Protein AF-U1N5B7-F1 (afdb_monomer_lite)

Organism: NCBI:txid1238424

Sequence (201 aa):
MEKQTYLITNHHAVADKEGNPICDSFRIITRPNSQNLANLQYYDVELKDDSGSSCWLEHPEGLEIDVVAIPLEIDLSDSGTRVISDQLRIPDNIEVTFDQEAAVLCYPIRGEAPYLPIARNAMIASPYGVPFQGLPCPATDADMHSGTSGSPVLTRPSALQQTNEGFQLGGQQRMHFLGIHSATMLSDHEVEEGPLNINVT

Foldseek 3Di:
DDDWDWQKFFQVVQADPVSAGPDQWDKDWFAQDLVDLQRIDIDIAGQADPVRDGQWADDPVDNLPGMIIHTDPDDCPNGSGDGDDPQQADDPFFADAQFFKKWWWWQQDPDDPPRHTDTWIKTQHAGACDADPNRRGTDIDTDDHPGQGSTWMKTFFDQWTQGPVGTDGRDDRHIHTRGGDHDDDDDPPDNPDDDDDDDDD

Radius of gyration: 18.77 Å; chains: 1; bounding box: 58×41×46 Å

InterPro domains:
  IPR009003 Peptidase S1, PA clan [SSF50494] (5-154)

Structure (mmCIF, N/CA/C/O backbone):
data_AF-U1N5B7-F1
#
_entry.id   AF-U1N5B7-F1
#
loop_
_atom_site.group_PDB
_atom_site.id
_atom_site.type_symbol
_atom_site.label_atom_id
_atom_site.label_alt_id
_atom_site.label_comp_id
_atom_site.label_asym_id
_atom_site.label_entity_id
_atom_site.label_seq_id
_atom_site.pdbx_PDB_ins_code
_atom_site.Cartn_x
_atom_site.Cartn_y
_atom_site.Cartn_z
_atom_site.occupancy
_atom_site.B_iso_or_equiv
_atom_site.auth_seq_id
_atom_site.auth_comp_id
_atom_site.auth_asym_id
_atom_site.auth_atom_id
_atom_site.pdbx_PDB_model_num
ATOM 1 N N . MET A 1 1 ? 21.529 0.148 12.979 1.00 48.16 1 MET A N 1
ATOM 2 C CA . MET A 1 1 ? 20.954 -0.513 11.793 1.00 48.16 1 MET A CA 1
ATOM 3 C C . MET A 1 1 ? 20.733 0.566 10.761 1.00 48.16 1 MET A C 1
ATOM 5 O O . MET A 1 1 ? 20.218 1.620 11.121 1.00 48.16 1 MET A O 1
ATOM 9 N N . GLU A 1 2 ? 21.205 0.343 9.545 1.00 62.03 2 GLU A N 1
ATOM 10 C CA . GLU A 1 2 ? 20.943 1.230 8.415 1.00 62.03 2 GLU A CA 1
ATOM 11 C C . GLU A 1 2 ? 19.445 1.157 8.076 1.00 62.03 2 GLU A C 1
ATOM 13 O O . GLU A 1 2 ? 18.834 0.093 8.200 1.00 62.03 2 GLU A O 1
ATOM 18 N N . LYS A 1 3 ? 18.814 2.297 7.779 1.00 76.81 3 LYS A N 1
ATOM 19 C CA . LYS A 1 3 ? 17.384 2.328 7.448 1.00 76.81 3 LYS A CA 1
ATOM 20 C C . LYS A 1 3 ? 17.228 1.903 5.992 1.00 76.81 3 LYS A C 1
ATOM 22 O O . LYS A 1 3 ? 17.583 2.668 5.106 1.00 76.81 3 LYS A O 1
ATOM 27 N N . GLN A 1 4 ? 16.688 0.711 5.765 1.00 88.12 4 GLN A N 1
ATOM 28 C CA . GLN A 1 4 ? 16.342 0.240 4.427 1.00 88.12 4 GLN A CA 1
ATOM 29 C C . GLN A 1 4 ? 14.938 0.723 4.046 1.00 88.12 4 GLN A C 1
ATOM 31 O O . GLN A 1 4 ? 13.996 0.569 4.826 1.00 88.12 4 GLN A O 1
ATOM 36 N N . THR A 1 5 ? 14.800 1.278 2.843 1.00 92.00 5 THR A N 1
ATOM 37 C CA . THR A 1 5 ? 13.502 1.650 2.265 1.00 92.00 5 THR A CA 1
ATOM 38 C C . THR A 1 5 ? 13.025 0.537 1.339 1.00 92.00 5 THR A C 1
ATOM 40 O O . THR A 1 5 ? 13.826 -0.049 0.610 1.00 92.00 5 THR A O 1
ATOM 43 N N . TYR A 1 6 ? 11.721 0.264 1.361 1.00 94.50 6 TYR A N 1
ATOM 44 C CA . TYR A 1 6 ? 11.076 -0.702 0.478 1.00 94.50 6 TYR A CA 1
ATOM 45 C C . TYR A 1 6 ? 9.888 -0.057 -0.236 1.00 94.50 6 TYR A C 1
ATOM 47 O O . TYR A 1 6 ? 9.165 0.744 0.363 1.00 94.50 6 TYR A O 1
ATOM 55 N N . LEU A 1 7 ? 9.657 -0.442 -1.489 1.00 95.44 7 LEU A N 1
ATOM 56 C CA . LEU A 1 7 ? 8.349 -0.310 -2.113 1.00 95.44 7 LEU A CA 1
ATOM 57 C C . LEU A 1 7 ? 7.502 -1.511 -1.703 1.00 95.44 7 LEU A C 1
ATOM 59 O O . LEU A 1 7 ? 7.879 -2.651 -1.966 1.00 95.44 7 LEU A O 1
ATOM 63 N N . ILE A 1 8 ? 6.355 -1.240 -1.092 1.00 96.38 8 ILE A N 1
ATOM 64 C CA . ILE A 1 8 ? 5.340 -2.253 -0.816 1.00 96.38 8 ILE A CA 1
ATOM 65 C C . ILE A 1 8 ? 4.290 -2.171 -1.921 1.00 96.38 8 ILE A C 1
ATOM 67 O O . ILE A 1 8 ? 3.731 -1.101 -2.158 1.00 96.38 8 ILE A O 1
ATOM 71 N N . THR A 1 9 ? 4.047 -3.283 -2.609 1.00 96.19 9 THR A N 1
ATOM 72 C CA . THR A 1 9 ? 3.043 -3.389 -3.677 1.00 96.19 9 THR A CA 1
ATOM 73 C C . THR A 1 9 ? 2.483 -4.809 -3.732 1.00 96.19 9 THR A C 1
ATOM 75 O O . THR A 1 9 ? 2.915 -5.678 -2.976 1.00 96.19 9 THR A O 1
ATOM 78 N N . ASN A 1 10 ? 1.508 -5.049 -4.601 1.00 95.31 10 ASN A N 1
ATOM 79 C CA . ASN A 1 10 ? 0.967 -6.382 -4.822 1.00 95.31 10 ASN A CA 1
ATOM 80 C C . ASN A 1 10 ? 1.918 -7.265 -5.632 1.00 95.31 10 ASN A C 1
ATOM 82 O O . ASN A 1 10 ? 2.619 -6.779 -6.521 1.00 95.31 10 ASN A O 1
ATOM 86 N N . HIS A 1 11 ? 1.881 -8.570 -5.375 1.00 94.94 11 HIS A N 1
ATOM 87 C CA . HIS A 1 11 ? 2.638 -9.556 -6.139 1.00 94.94 11 HIS A CA 1
ATOM 88 C C . HIS A 1 11 ? 2.214 -9.538 -7.614 1.00 94.94 11 HIS A C 1
ATOM 90 O O . HIS A 1 11 ? 3.060 -9.450 -8.503 1.00 94.94 11 HIS A O 1
ATOM 96 N N . HIS A 1 12 ? 0.905 -9.479 -7.892 1.00 93.31 12 HIS A N 1
ATOM 97 C CA . HIS A 1 12 ? 0.385 -9.427 -9.268 1.00 93.31 12 HIS A CA 1
ATOM 98 C C . HIS A 1 12 ? 0.815 -8.179 -10.063 1.00 93.31 12 HIS A C 1
ATOM 100 O O . HIS A 1 12 ? 0.622 -8.117 -11.278 1.00 93.31 12 HIS A O 1
ATOM 106 N N . ALA A 1 13 ? 1.345 -7.150 -9.392 1.00 93.69 13 ALA A N 1
ATOM 107 C CA . ALA A 1 13 ? 1.844 -5.945 -10.045 1.00 93.69 13 ALA A CA 1
ATOM 108 C C . ALA A 1 13 ? 3.274 -6.109 -10.584 1.00 93.69 13 ALA A C 1
ATOM 110 O O . ALA A 1 13 ? 3.720 -5.262 -11.356 1.00 93.69 13 ALA A O 1
ATOM 111 N N . VAL A 1 14 ? 3.988 -7.163 -10.176 1.00 95.25 14 VAL A N 1
ATOM 112 C CA . VAL A 1 14 ? 5.384 -7.414 -10.563 1.00 95.25 14 VAL A CA 1
ATOM 113 C C . VAL A 1 14 ? 5.632 -8.817 -11.099 1.00 95.25 14 VAL A C 1
ATOM 115 O O . VAL A 1 14 ? 6.631 -9.014 -11.786 1.00 95.25 14 VAL A O 1
ATOM 118 N N . ALA A 1 15 ? 4.729 -9.763 -10.845 1.00 94.19 15 ALA A N 1
ATOM 119 C CA . ALA A 1 15 ? 4.871 -11.153 -11.244 1.00 94.19 15 ALA A CA 1
ATOM 120 C C . ALA A 1 15 ? 3.617 -11.712 -11.935 1.00 94.19 15 ALA A C 1
ATOM 122 O O . ALA A 1 15 ? 2.491 -11.273 -11.684 1.00 94.19 15 ALA A O 1
ATOM 123 N N . ASP A 1 16 ? 3.833 -12.667 -12.841 1.00 92.81 16 ASP A N 1
ATOM 124 C CA . ASP A 1 16 ? 2.778 -13.446 -13.484 1.00 92.81 16 ASP A CA 1
ATOM 125 C C . ASP A 1 16 ? 2.213 -14.524 -12.537 1.00 92.81 16 ASP A C 1
ATOM 127 O O . ASP A 1 16 ? 2.530 -14.581 -11.346 1.00 92.81 16 ASP A O 1
ATOM 131 N N . LYS A 1 17 ? 1.320 -15.378 -13.052 1.00 88.56 17 LYS A N 1
ATOM 132 C CA . LYS A 1 17 ? 0.670 -16.425 -12.245 1.00 88.56 17 LYS A CA 1
ATOM 133 C C . LYS A 1 17 ? 1.632 -17.539 -11.839 1.00 88.56 17 LYS A C 1
ATOM 135 O O . LYS A 1 17 ? 1.350 -18.272 -10.897 1.00 88.56 17 LYS A O 1
ATOM 140 N N . GLU A 1 18 ? 2.731 -17.676 -12.563 1.00 89.50 18 GLU A N 1
ATOM 141 C CA . GLU A 1 18 ? 3.796 -18.636 -12.330 1.00 89.50 18 GLU A CA 1
ATOM 142 C C . GLU A 1 18 ? 4.883 -18.073 -11.394 1.00 89.50 18 GLU A C 1
ATOM 144 O O . GLU A 1 18 ? 5.810 -18.802 -11.043 1.00 89.50 18 GLU A O 1
ATOM 149 N N . GLY A 1 19 ? 4.758 -16.810 -10.963 1.00 88.88 19 GLY A N 1
ATOM 150 C CA . GLY A 1 19 ? 5.699 -16.133 -10.068 1.00 88.88 19 GLY A CA 1
ATOM 151 C C . GLY A 1 19 ? 6.891 -15.493 -10.782 1.00 88.88 19 GLY A C 1
ATOM 152 O O . GLY A 1 19 ? 7.822 -15.034 -10.124 1.00 88.88 19 GLY A O 1
ATOM 153 N N . ASN A 1 20 ? 6.893 -15.439 -12.117 1.00 91.56 20 ASN A N 1
ATOM 154 C CA . ASN A 1 20 ? 7.991 -14.835 -12.868 1.00 91.56 20 ASN A CA 1
ATOM 155 C C . ASN A 1 20 ? 7.789 -13.321 -13.008 1.00 91.56 20 ASN A C 1
ATOM 157 O O . ASN A 1 20 ? 6.655 -12.883 -13.216 1.00 91.56 20 ASN A O 1
ATOM 161 N N . PRO A 1 21 ? 8.866 -12.512 -12.984 1.00 94.12 21 PRO A N 1
ATOM 162 C CA . PRO A 1 21 ? 8.787 -11.081 -13.258 1.00 94.12 21 PRO A CA 1
ATOM 163 C C . PRO A 1 21 ? 8.055 -10.767 -14.573 1.00 94.12 21 PRO A C 1
ATOM 165 O O . PRO A 1 21 ? 8.410 -11.291 -15.629 1.00 94.12 21 PRO A O 1
ATOM 168 N N . ILE A 1 22 ? 7.067 -9.866 -14.537 1.00 94.00 22 ILE A N 1
ATOM 169 C CA . ILE A 1 22 ? 6.297 -9.468 -15.737 1.00 94.00 22 ILE A CA 1
ATOM 170 C C . ILE A 1 22 ? 7.077 -8.548 -16.683 1.00 94.00 22 ILE A C 1
ATOM 172 O O . ILE A 1 22 ? 6.681 -8.339 -17.831 1.00 94.00 22 ILE A O 1
ATOM 176 N N . CYS A 1 23 ? 8.159 -7.950 -16.189 1.00 92.69 23 CYS A N 1
ATOM 177 C CA . CYS A 1 23 ? 9.065 -7.096 -16.939 1.00 92.69 23 CYS A CA 1
ATOM 178 C C . CYS A 1 23 ? 10.449 -7.081 -16.282 1.00 92.69 23 CYS A C 1
ATOM 180 O O . CYS A 1 23 ? 10.631 -7.581 -15.174 1.00 92.69 23 CYS A O 1
ATOM 182 N N . ASP A 1 24 ? 11.421 -6.493 -16.976 1.00 91.50 24 ASP A N 1
ATOM 183 C CA . ASP A 1 24 ? 12.805 -6.416 -16.500 1.00 91.50 24 ASP A CA 1
ATOM 184 C C . ASP A 1 24 ? 12.936 -5.418 -15.344 1.00 91.50 24 ASP A C 1
ATOM 186 O O . ASP A 1 24 ? 13.502 -5.738 -14.304 1.00 91.50 24 ASP A O 1
ATOM 190 N N . SER A 1 25 ? 12.315 -4.248 -15.495 1.00 94.12 25 SER A N 1
ATOM 191 C CA . SER A 1 25 ? 12.268 -3.194 -14.486 1.00 94.12 25 SER A CA 1
ATOM 192 C C . SER A 1 25 ? 10.965 -2.407 -14.556 1.00 94.12 25 SER A C 1
ATOM 194 O O . SER A 1 25 ? 10.251 -2.426 -15.565 1.00 94.12 25 SER A O 1
ATOM 196 N N . PHE A 1 26 ? 10.647 -1.698 -13.476 1.00 93.56 26 PHE A N 1
ATOM 197 C CA . PHE A 1 26 ? 9.572 -0.710 -13.440 1.00 93.56 26 PHE A CA 1
ATOM 198 C C . PHE A 1 26 ? 10.106 0.647 -12.993 1.00 93.56 26 PHE A C 1
ATOM 200 O O . PHE A 1 26 ? 11.135 0.754 -12.332 1.00 93.56 26 PHE A O 1
ATOM 207 N N . ARG A 1 27 ? 9.368 1.703 -13.333 1.00 94.56 27 ARG A N 1
ATOM 208 C CA . ARG A 1 27 ? 9.721 3.073 -12.970 1.00 94.56 27 ARG A CA 1
ATOM 209 C C . ARG A 1 27 ? 8.877 3.561 -11.806 1.00 94.56 27 ARG A C 1
ATOM 211 O O . ARG A 1 27 ? 7.653 3.609 -11.915 1.00 94.56 27 ARG A O 1
ATOM 218 N N . ILE A 1 28 ? 9.525 4.021 -10.741 1.00 94.00 28 ILE A N 1
ATOM 219 C CA . ILE A 1 28 ? 8.878 4.817 -9.695 1.00 94.00 28 ILE A CA 1
ATOM 220 C C . ILE A 1 28 ? 9.049 6.305 -9.968 1.00 94.00 28 ILE A C 1
ATOM 222 O O . ILE A 1 28 ? 10.054 6.757 -10.521 1.00 94.00 28 ILE A O 1
ATOM 226 N N . ILE A 1 29 ? 8.049 7.072 -9.540 1.00 93.38 29 ILE A N 1
ATOM 227 C CA . ILE A 1 29 ? 8.031 8.527 -9.648 1.00 93.38 29 ILE A CA 1
ATOM 228 C C . ILE A 1 29 ? 7.984 9.106 -8.238 1.00 93.38 29 ILE A C 1
ATOM 230 O O . ILE A 1 29 ? 7.069 8.806 -7.471 1.00 93.38 29 ILE A O 1
ATOM 234 N N . THR A 1 30 ? 8.936 9.970 -7.899 1.00 92.94 30 THR A N 1
ATOM 235 C CA . THR A 1 30 ? 8.969 10.669 -6.608 1.00 92.94 30 THR A CA 1
ATOM 236 C C . THR A 1 30 ? 8.950 12.180 -6.810 1.00 92.94 30 THR A C 1
ATOM 238 O O . THR A 1 30 ? 9.144 12.691 -7.917 1.00 92.94 30 THR A O 1
ATOM 241 N N . ARG A 1 31 ? 8.668 12.915 -5.732 1.00 91.62 31 ARG A N 1
ATOM 242 C CA . ARG A 1 31 ? 8.780 14.374 -5.703 1.00 91.62 31 ARG A CA 1
ATOM 243 C C . ARG A 1 31 ? 9.864 14.756 -4.715 1.00 91.62 31 ARG A C 1
ATOM 245 O O . ARG A 1 31 ? 9.667 14.531 -3.527 1.00 91.62 31 ARG A O 1
ATOM 252 N N . PRO A 1 32 ? 10.961 15.392 -5.145 1.00 90.06 32 PRO A N 1
ATOM 253 C CA . PRO A 1 32 ? 11.961 15.904 -4.213 1.00 90.06 32 PRO A CA 1
ATOM 254 C C . PRO A 1 32 ? 11.438 17.097 -3.404 1.00 90.06 32 PRO A C 1
ATOM 256 O O . PRO A 1 32 ? 11.912 17.338 -2.306 1.00 90.06 32 PRO A O 1
ATOM 259 N N . ASN A 1 33 ? 10.442 17.838 -3.905 1.00 86.50 33 ASN A N 1
ATOM 260 C CA . ASN A 1 33 ? 9.892 19.009 -3.224 1.00 86.50 33 ASN A CA 1
ATOM 261 C C . ASN A 1 33 ? 8.357 19.009 -3.277 1.00 86.50 33 ASN A C 1
ATOM 263 O O . ASN A 1 33 ? 7.770 19.077 -4.355 1.00 86.50 33 ASN A O 1
ATOM 267 N N . SER A 1 34 ? 7.706 18.997 -2.112 1.00 84.25 34 SER A N 1
ATOM 268 C CA . SER A 1 34 ? 6.241 19.006 -1.990 1.00 84.25 34 SER A CA 1
ATOM 269 C C . SER A 1 34 ? 5.583 20.315 -2.450 1.00 84.25 34 SER A C 1
ATOM 271 O O . SER A 1 34 ? 4.393 20.321 -2.751 1.00 84.25 34 SER A O 1
ATOM 273 N N . GLN A 1 35 ? 6.342 21.410 -2.548 1.00 87.75 35 GLN A N 1
ATOM 274 C CA . GLN A 1 35 ? 5.861 22.714 -3.020 1.00 87.75 35 GLN A CA 1
ATOM 275 C C . GLN A 1 35 ? 5.890 22.850 -4.548 1.00 87.75 35 GLN A C 1
ATOM 277 O O . GLN A 1 35 ? 5.240 23.736 -5.096 1.00 87.75 35 GLN A O 1
ATOM 282 N N . ASN A 1 36 ? 6.633 21.989 -5.252 1.00 88.81 36 ASN A N 1
ATOM 283 C CA . ASN A 1 36 ? 6.695 21.992 -6.712 1.00 88.81 36 ASN A CA 1
ATOM 284 C C . ASN A 1 36 ? 6.247 20.637 -7.263 1.00 88.81 36 ASN A C 1
ATOM 286 O O . ASN A 1 36 ? 7.061 19.756 -7.533 1.00 88.81 36 ASN A O 1
ATOM 290 N N . LEU A 1 37 ? 4.936 20.492 -7.455 1.00 87.88 37 LEU A N 1
ATOM 291 C CA . LEU A 1 37 ? 4.314 19.230 -7.861 1.00 87.88 37 LEU A CA 1
ATOM 292 C C . LEU A 1 37 ? 4.732 18.751 -9.258 1.00 87.88 37 LEU A C 1
ATOM 294 O O . LEU A 1 37 ? 4.643 17.554 -9.524 1.00 87.88 37 LEU A O 1
ATOM 298 N N . ALA A 1 38 ? 5.188 19.663 -10.124 1.00 89.25 38 ALA A N 1
ATOM 299 C CA . ALA A 1 38 ? 5.673 19.354 -11.468 1.00 89.25 38 ALA A CA 1
ATOM 300 C C . ALA A 1 38 ? 7.127 18.866 -11.494 1.00 89.25 38 ALA A C 1
ATOM 302 O O . ALA A 1 38 ? 7.566 18.315 -12.502 1.00 89.25 38 ALA A O 1
ATOM 303 N N . ASN A 1 39 ? 7.874 19.050 -10.401 1.00 91.56 39 ASN A N 1
ATOM 304 C CA . ASN A 1 39 ? 9.221 18.516 -10.284 1.00 91.56 39 ASN A CA 1
ATOM 305 C C . ASN A 1 39 ? 9.154 17.027 -9.926 1.00 91.56 39 ASN A C 1
ATOM 307 O O . ASN A 1 39 ? 8.894 16.670 -8.776 1.00 91.56 39 ASN A O 1
ATOM 311 N N . LEU A 1 40 ? 9.371 16.178 -10.927 1.00 92.88 40 LEU A N 1
ATOM 312 C CA . LEU A 1 40 ? 9.336 14.726 -10.801 1.00 92.88 40 LEU A CA 1
ATOM 313 C C . LEU A 1 40 ? 10.747 14.154 -10.926 1.00 92.88 40 LEU A C 1
ATOM 315 O O . LEU A 1 40 ? 11.505 14.540 -11.816 1.00 92.88 40 LEU A O 1
ATOM 319 N N . GLN A 1 41 ? 11.069 13.200 -10.059 1.00 93.44 41 GLN A N 1
ATOM 320 C CA . GLN A 1 41 ? 12.231 12.331 -10.197 1.00 93.44 41 GLN A CA 1
ATOM 321 C C . GLN A 1 41 ? 11.769 10.929 -10.577 1.00 93.44 41 GLN A C 1
ATOM 323 O O . GLN A 1 41 ? 10.714 10.471 -10.137 1.00 93.44 41 GLN A O 1
ATOM 328 N N . TYR A 1 42 ? 12.568 10.268 -11.404 1.00 94.19 42 TYR A N 1
ATOM 329 C CA . TYR A 1 42 ? 12.278 8.952 -11.948 1.00 94.19 42 TYR A CA 1
ATOM 330 C C . TYR A 1 42 ? 13.399 8.006 -11.548 1.00 94.19 42 TYR A C 1
ATOM 332 O O . TYR A 1 42 ? 14.568 8.345 -11.734 1.00 94.19 42 TYR A O 1
ATOM 340 N N . TYR A 1 43 ? 13.037 6.837 -11.032 1.00 94.50 43 TYR A N 1
ATOM 341 C CA . TYR A 1 43 ? 13.988 5.780 -10.707 1.00 94.50 43 TYR A CA 1
ATOM 342 C C . TYR A 1 43 ? 13.497 4.490 -11.335 1.00 94.50 43 TYR A C 1
ATOM 344 O O . TYR A 1 43 ? 12.332 4.130 -11.163 1.00 94.50 43 TYR A O 1
ATOM 352 N N . ASP A 1 44 ? 14.379 3.825 -12.067 1.00 95.19 44 ASP A N 1
ATOM 353 C CA . ASP A 1 44 ? 14.117 2.495 -12.597 1.00 95.19 44 ASP A CA 1
ATOM 354 C C . ASP A 1 44 ? 14.585 1.471 -11.558 1.00 95.19 44 ASP A C 1
ATOM 356 O O . ASP A 1 44 ? 15.673 1.598 -10.995 1.00 95.19 44 ASP A O 1
ATOM 360 N N . VAL A 1 45 ? 13.715 0.514 -11.251 1.00 94.81 45 VAL A N 1
ATOM 361 C CA . VAL A 1 45 ? 13.918 -0.530 -10.248 1.00 94.81 45 VAL A CA 1
ATOM 362 C C . VAL A 1 45 ? 13.847 -1.867 -10.965 1.00 94.81 45 VAL A C 1
ATOM 364 O O . VAL A 1 45 ? 12.807 -2.220 -11.526 1.00 94.81 45 VAL A O 1
ATOM 367 N N . GLU A 1 46 ? 14.962 -2.588 -10.967 1.00 95.12 46 GLU A N 1
ATOM 368 C CA . GLU A 1 46 ? 15.062 -3.916 -11.569 1.00 95.12 46 GLU A CA 1
ATOM 369 C C . GLU A 1 46 ? 14.235 -4.931 -10.769 1.00 95.12 46 GLU A C 1
ATOM 371 O O . GLU A 1 46 ? 14.258 -4.958 -9.537 1.00 95.12 46 GLU A O 1
ATOM 376 N N . LEU A 1 47 ? 13.489 -5.769 -11.483 1.00 95.06 47 LEU A N 1
ATOM 377 C CA . LEU A 1 47 ? 12.666 -6.839 -10.919 1.00 95.06 47 LEU A CA 1
ATOM 378 C C . LEU A 1 47 ? 13.357 -8.195 -10.946 1.00 95.06 47 LEU A C 1
ATOM 380 O O . LEU A 1 47 ? 12.915 -9.111 -10.255 1.00 95.06 47 LEU A O 1
ATOM 384 N N . LYS A 1 48 ? 14.432 -8.318 -11.721 1.00 93.06 48 LYS A N 1
ATOM 385 C CA . LYS A 1 48 ? 15.233 -9.530 -11.833 1.00 93.06 48 LYS A CA 1
ATOM 386 C C . LYS A 1 48 ? 16.712 -9.212 -11.679 1.00 93.06 48 LYS A C 1
ATOM 388 O O . LYS A 1 48 ? 17.165 -8.153 -12.109 1.00 93.06 48 LYS A O 1
ATOM 393 N N . ASP A 1 49 ? 17.455 -10.133 -11.089 1.00 89.62 49 ASP A N 1
ATOM 394 C CA . ASP A 1 49 ? 18.909 -10.057 -11.046 1.00 89.62 49 ASP A CA 1
ATOM 395 C C . ASP A 1 49 ? 19.540 -10.657 -12.317 1.00 89.62 49 ASP A C 1
ATOM 397 O O . ASP A 1 49 ? 18.855 -11.192 -13.197 1.00 89.62 49 ASP A O 1
ATOM 401 N N . ASP A 1 50 ? 20.871 -10.608 -12.404 1.00 87.88 50 ASP A N 1
ATOM 402 C CA . ASP A 1 50 ? 21.633 -11.182 -13.522 1.00 87.88 50 ASP A CA 1
ATOM 403 C C . ASP A 1 50 ? 21.422 -12.704 -13.688 1.00 87.88 50 ASP A C 1
ATOM 405 O O . ASP A 1 50 ? 21.699 -13.258 -14.754 1.00 87.88 50 ASP A O 1
ATOM 409 N N . SER A 1 51 ? 20.942 -13.396 -12.646 1.00 87.81 51 SER A N 1
ATOM 410 C CA . SER A 1 51 ? 20.607 -14.826 -12.679 1.00 87.81 51 SER A CA 1
ATOM 411 C C . SER A 1 51 ? 19.176 -15.104 -13.156 1.00 87.81 51 SER A C 1
ATOM 413 O O . SER A 1 51 ? 18.844 -16.256 -13.440 1.00 87.81 51 SER A O 1
ATOM 415 N N . GLY A 1 52 ? 18.344 -14.064 -13.282 1.00 84.75 52 GLY A N 1
ATOM 416 C CA . GLY A 1 52 ? 16.921 -14.158 -13.600 1.00 84.75 52 GLY A CA 1
ATOM 417 C C . GLY A 1 52 ? 16.021 -14.382 -12.382 1.00 84.75 52 GLY A C 1
ATOM 418 O O . GLY A 1 52 ? 14.829 -14.624 -12.562 1.00 84.75 52 GLY A O 1
ATOM 419 N N . SER A 1 53 ? 16.565 -14.304 -11.165 1.00 87.75 53 SER A N 1
ATOM 420 C CA . SER A 1 53 ? 15.801 -14.434 -9.921 1.00 87.75 53 SER A CA 1
ATOM 421 C C . SER A 1 53 ? 15.125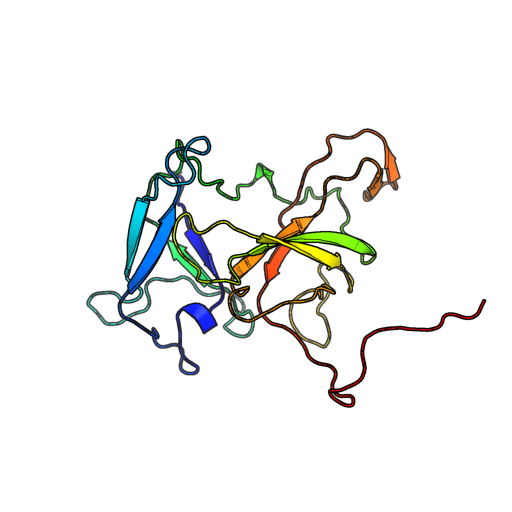 -13.112 -9.564 1.00 87.75 53 SER A C 1
ATOM 423 O O . SER A 1 53 ? 15.657 -12.044 -9.856 1.00 87.75 53 SER A O 1
ATOM 425 N N . SER A 1 54 ? 13.962 -13.172 -8.917 1.00 92.88 54 SER A N 1
ATOM 426 C CA . SER A 1 54 ? 13.202 -11.991 -8.500 1.00 92.88 54 SER A CA 1
ATOM 427 C C . SER A 1 54 ? 13.943 -11.138 -7.462 1.00 92.88 54 SER A C 1
ATOM 429 O O . SER A 1 54 ? 14.447 -11.659 -6.468 1.00 92.88 54 SER A O 1
ATOM 431 N N . CYS A 1 55 ? 13.922 -9.815 -7.631 1.00 94.25 55 CYS A N 1
ATOM 432 C CA . CYS A 1 55 ? 14.553 -8.846 -6.722 1.00 94.25 55 CYS A CA 1
ATOM 433 C C . CYS A 1 55 ? 13.640 -8.370 -5.573 1.00 94.25 55 CYS A C 1
ATOM 435 O O . CYS A 1 55 ? 13.878 -7.311 -4.993 1.00 94.25 55 CYS A O 1
ATOM 437 N N . TRP A 1 56 ? 12.579 -9.109 -5.240 1.00 95.75 56 TRP A N 1
ATOM 438 C CA . TRP A 1 56 ? 11.640 -8.759 -4.171 1.00 95.75 56 TRP A CA 1
ATOM 439 C C . TRP A 1 56 ? 11.559 -9.837 -3.093 1.00 95.75 56 TRP A C 1
ATOM 441 O O . TRP A 1 56 ? 11.932 -10.990 -3.292 1.00 95.75 56 TRP A O 1
ATOM 451 N N . LEU A 1 57 ? 11.049 -9.438 -1.933 1.00 95.50 57 LEU A N 1
ATOM 452 C CA . LEU A 1 57 ? 10.711 -10.326 -0.832 1.00 95.50 57 LEU A CA 1
ATOM 453 C C . LEU A 1 57 ? 9.227 -10.682 -0.907 1.00 95.50 57 LEU A C 1
ATOM 455 O O . LEU A 1 57 ? 8.385 -9.796 -1.071 1.00 95.50 57 LEU A O 1
ATOM 459 N N . GLU A 1 58 ? 8.920 -11.963 -0.747 1.00 94.50 58 GLU A N 1
ATOM 460 C CA . GLU A 1 58 ? 7.554 -12.471 -0.625 1.00 94.50 58 GLU A CA 1
ATOM 461 C C . GLU A 1 58 ? 7.087 -12.480 0.833 1.00 94.50 58 GLU A C 1
ATOM 463 O O . GLU A 1 58 ? 7.890 -12.441 1.773 1.00 94.50 58 GLU A O 1
ATOM 468 N N . HIS A 1 59 ? 5.770 -12.551 1.034 1.00 92.81 59 HIS A N 1
ATOM 469 C CA . HIS A 1 59 ? 5.212 -12.715 2.368 1.00 92.81 59 HIS A CA 1
ATOM 470 C C . HIS A 1 59 ? 5.623 -14.079 2.965 1.00 92.81 59 HIS A C 1
ATOM 472 O O . HIS A 1 59 ? 5.486 -15.104 2.295 1.00 92.81 59 HIS A O 1
ATOM 478 N N . PRO A 1 60 ? 6.074 -14.150 4.234 1.00 92.44 60 PRO A N 1
ATOM 479 C CA . PRO A 1 60 ? 6.574 -15.393 4.837 1.00 92.44 60 PRO A CA 1
ATOM 480 C C . PRO A 1 60 ? 5.523 -16.506 4.958 1.00 92.44 60 PRO A C 1
ATOM 482 O O . PRO A 1 60 ? 5.879 -17.675 5.086 1.00 92.44 60 PRO A O 1
ATOM 485 N N . GLU A 1 61 ? 4.237 -16.152 4.929 1.00 88.75 61 GLU A N 1
ATOM 486 C CA . GLU A 1 61 ? 3.121 -17.111 4.962 1.00 88.75 61 GLU A CA 1
ATOM 487 C C . GLU A 1 61 ? 2.673 -17.584 3.564 1.00 88.75 61 GLU A C 1
ATOM 489 O O . GLU A 1 61 ? 1.788 -18.430 3.464 1.00 88.75 61 GLU A O 1
ATOM 494 N N . GLY A 1 62 ? 3.308 -17.097 2.491 1.00 86.62 62 GLY A N 1
ATOM 495 C CA . GLY A 1 62 ? 3.101 -17.561 1.118 1.00 86.62 62 GLY A CA 1
ATOM 496 C C . GLY A 1 62 ? 2.360 -16.582 0.200 1.00 86.62 62 GLY A C 1
ATOM 497 O O . GLY A 1 62 ? 1.886 -15.527 0.618 1.00 86.62 62 GLY A O 1
ATOM 498 N N . LEU A 1 63 ? 2.263 -16.975 -1.075 1.00 83.81 63 LEU A N 1
ATOM 499 C CA . LEU A 1 63 ? 1.782 -16.159 -2.202 1.00 83.81 63 LEU A CA 1
ATOM 500 C C . LEU A 1 63 ? 0.277 -15.850 -2.195 1.00 83.81 63 LEU A C 1
ATOM 502 O O . LEU A 1 63 ? -0.167 -14.972 -2.929 1.00 83.81 63 LEU A O 1
ATOM 506 N N . GLU A 1 64 ? -0.508 -16.537 -1.361 1.00 83.12 64 GLU A N 1
ATOM 507 C CA . GLU A 1 64 ? -1.935 -16.226 -1.162 1.00 83.12 64 GLU A CA 1
ATOM 508 C C . GLU A 1 64 ? -2.135 -14.828 -0.551 1.00 83.12 64 GLU A C 1
ATOM 510 O O . GLU A 1 64 ? -3.199 -14.221 -0.678 1.00 83.12 64 GLU A O 1
ATOM 515 N N . ILE A 1 65 ? -1.100 -14.293 0.104 1.00 89.50 65 ILE A N 1
ATOM 516 C CA . ILE A 1 65 ? -1.057 -12.905 0.546 1.00 89.50 65 ILE A CA 1
ATOM 517 C C . ILE A 1 65 ? -0.361 -12.112 -0.553 1.00 89.50 65 ILE A C 1
ATOM 519 O O . ILE A 1 65 ? 0.864 -12.095 -0.651 1.00 89.50 65 ILE A O 1
ATOM 523 N N . ASP A 1 66 ? -1.169 -11.454 -1.380 1.00 92.00 66 ASP A N 1
ATOM 524 C CA . ASP A 1 66 ? -0.753 -10.691 -2.558 1.00 92.00 66 ASP A CA 1
ATOM 525 C C . ASP A 1 66 ? 0.003 -9.402 -2.179 1.00 92.00 66 ASP A C 1
ATOM 527 O O . ASP A 1 66 ? -0.476 -8.284 -2.367 1.00 92.00 66 ASP A O 1
ATOM 531 N N . VAL A 1 67 ? 1.196 -9.548 -1.605 1.00 94.69 67 VAL A N 1
ATOM 532 C CA . VAL A 1 67 ? 2.084 -8.457 -1.204 1.00 94.69 67 VAL A CA 1
ATOM 533 C C . VAL A 1 67 ? 3.542 -8.859 -1.385 1.00 94.69 67 VAL A C 1
ATOM 535 O O . VAL A 1 67 ? 3.949 -9.973 -1.062 1.00 94.69 67 VAL A O 1
ATOM 538 N N . VAL A 1 68 ? 4.342 -7.913 -1.863 1.00 96.62 68 VAL A N 1
ATOM 539 C CA . VAL A 1 68 ? 5.796 -8.035 -1.970 1.00 96.62 68 VAL A CA 1
ATOM 540 C C . VAL A 1 68 ? 6.475 -6.774 -1.450 1.00 96.62 68 VAL A C 1
ATOM 542 O O . VAL A 1 68 ? 5.900 -5.680 -1.474 1.00 96.62 68 VAL A O 1
ATOM 545 N N . ALA A 1 69 ? 7.718 -6.923 -0.997 1.00 96.88 69 ALA A N 1
ATOM 546 C CA . ALA A 1 69 ? 8.573 -5.808 -0.609 1.00 96.88 69 ALA A CA 1
ATOM 547 C C . ALA A 1 69 ? 9.806 -5.744 -1.514 1.00 96.88 69 ALA A C 1
ATOM 549 O O . ALA A 1 69 ? 10.606 -6.675 -1.557 1.00 96.88 69 ALA A O 1
ATOM 550 N N . ILE A 1 70 ? 9.976 -4.626 -2.215 1.00 96.44 70 ILE A N 1
ATOM 551 C CA . ILE A 1 70 ? 11.081 -4.411 -3.155 1.00 96.44 70 ILE A CA 1
ATOM 552 C C . ILE A 1 70 ? 12.060 -3.427 -2.515 1.00 96.44 70 ILE A C 1
ATOM 554 O O . ILE A 1 70 ? 11.655 -2.293 -2.243 1.00 96.44 70 ILE A O 1
ATOM 558 N N . PRO A 1 71 ? 13.310 -3.818 -2.216 1.00 94.88 71 PRO A N 1
ATOM 559 C CA . PRO A 1 71 ? 14.288 -2.905 -1.641 1.00 94.88 71 PRO A CA 1
ATOM 560 C C . PRO A 1 71 ? 14.581 -1.771 -2.626 1.00 94.88 71 PRO A C 1
ATOM 562 O O . PRO A 1 71 ? 14.789 -1.997 -3.814 1.00 94.88 71 PRO A O 1
ATOM 565 N N . LEU A 1 72 ? 14.590 -0.536 -2.127 1.00 92.94 72 LEU A N 1
ATOM 566 C CA . LEU A 1 72 ? 14.933 0.639 -2.918 1.00 92.94 72 LEU A CA 1
ATOM 567 C C . LEU A 1 72 ? 16.278 1.202 -2.464 1.00 92.94 72 LEU A C 1
ATOM 569 O O . LEU A 1 72 ? 16.455 1.534 -1.291 1.00 92.94 72 LEU A O 1
ATOM 573 N N . GLU A 1 73 ? 17.191 1.392 -3.411 1.00 89.31 73 GLU A N 1
ATOM 574 C CA . GLU A 1 73 ? 18.474 2.076 -3.204 1.00 89.31 73 GLU A CA 1
ATOM 575 C C . GLU A 1 73 ? 18.344 3.587 -3.452 1.00 89.31 73 GLU A C 1
ATOM 577 O O . GLU A 1 73 ? 19.091 4.196 -4.216 1.00 89.31 73 GLU A O 1
ATOM 582 N N . ILE A 1 74 ? 17.337 4.207 -2.833 1.00 88.38 74 ILE A N 1
ATOM 583 C CA . ILE A 1 74 ? 17.054 5.639 -2.968 1.00 88.38 74 ILE A CA 1
ATOM 584 C C . ILE A 1 74 ? 16.920 6.279 -1.587 1.00 88.38 74 ILE A C 1
ATOM 586 O O . ILE A 1 74 ? 16.258 5.745 -0.694 1.00 88.38 74 ILE A O 1
ATOM 590 N N . ASP A 1 75 ? 17.517 7.455 -1.422 1.00 86.25 75 ASP A N 1
ATOM 591 C CA . ASP A 1 75 ? 17.327 8.260 -0.221 1.00 86.25 75 ASP A CA 1
ATOM 592 C C . ASP A 1 75 ? 16.113 9.183 -0.396 1.00 86.25 75 ASP A C 1
ATOM 594 O O . ASP A 1 75 ? 16.115 10.098 -1.222 1.00 86.25 75 ASP A O 1
ATOM 598 N N . LEU A 1 76 ? 15.058 8.922 0.380 1.00 86.25 76 LEU A N 1
ATOM 599 C CA . LEU A 1 76 ? 13.834 9.731 0.412 1.00 86.25 76 LEU A CA 1
ATOM 600 C C . LEU A 1 76 ? 13.735 10.625 1.653 1.00 86.25 76 LEU A C 1
ATOM 602 O O . LEU A 1 76 ? 12.690 11.251 1.845 1.00 86.25 76 LEU A O 1
ATOM 606 N N . SER A 1 77 ? 14.775 10.680 2.493 1.00 79.81 77 SER A N 1
ATOM 607 C CA . SER A 1 77 ? 14.747 11.370 3.791 1.00 79.81 77 SER A CA 1
ATOM 608 C C . SER A 1 77 ? 14.386 12.856 3.685 1.00 79.81 77 SER A C 1
ATOM 610 O O . SER A 1 77 ? 13.576 13.331 4.480 1.00 79.81 77 SER A O 1
ATOM 612 N N . ASP A 1 78 ? 14.890 13.537 2.653 1.00 78.31 78 ASP A N 1
ATOM 613 C CA . ASP A 1 78 ? 14.625 14.953 2.361 1.00 78.31 78 ASP A CA 1
ATOM 614 C C . ASP A 1 78 ? 13.712 15.158 1.134 1.00 78.31 78 ASP A C 1
ATOM 616 O O . ASP A 1 78 ? 13.695 16.228 0.522 1.00 78.31 78 ASP A O 1
ATOM 620 N N . SER A 1 79 ? 12.943 14.136 0.742 1.00 85.00 79 SER A N 1
ATOM 621 C CA . SER A 1 79 ? 12.023 14.238 -0.395 1.00 85.00 79 SER A CA 1
ATOM 622 C C . SER A 1 79 ? 10.645 14.786 0.011 1.00 85.00 79 SER A C 1
ATOM 624 O O . SER A 1 79 ? 10.173 14.634 1.136 1.00 85.00 79 SER A O 1
ATOM 626 N N . GLY A 1 80 ? 9.939 15.392 -0.944 1.00 84.88 80 GLY A N 1
ATOM 627 C CA . GLY A 1 80 ? 8.509 15.694 -0.841 1.00 84.88 80 GLY A CA 1
ATOM 628 C C . GLY A 1 80 ? 7.610 14.451 -0.910 1.00 84.88 80 GLY A C 1
ATOM 629 O O . GLY A 1 80 ? 6.406 14.565 -0.674 1.00 84.88 80 GLY A O 1
ATOM 630 N N . THR A 1 81 ? 8.167 13.277 -1.224 1.00 87.56 81 THR A N 1
ATOM 631 C CA . THR A 1 81 ? 7.479 11.988 -1.144 1.00 87.56 81 THR A CA 1
ATOM 632 C C . THR A 1 81 ? 7.430 11.527 0.309 1.00 87.56 81 THR A C 1
ATOM 634 O O . THR A 1 81 ? 8.449 11.361 0.972 1.00 87.56 81 THR A O 1
ATOM 637 N N . ARG A 1 82 ? 6.222 11.280 0.820 1.00 86.06 82 ARG A N 1
ATOM 638 C CA . ARG A 1 82 ? 6.041 10.830 2.201 1.00 86.06 82 ARG A CA 1
ATOM 639 C C . ARG A 1 82 ? 6.231 9.319 2.307 1.00 86.06 82 ARG A C 1
ATOM 641 O O . ARG A 1 82 ? 5.458 8.560 1.734 1.00 86.06 82 ARG A O 1
ATOM 648 N N . VAL A 1 83 ? 7.224 8.902 3.086 1.00 89.19 83 VAL A N 1
ATOM 649 C CA . VAL A 1 83 ? 7.480 7.489 3.399 1.00 89.19 83 VAL A CA 1
ATOM 650 C C . VAL A 1 83 ? 6.597 7.044 4.568 1.00 89.19 83 VAL A C 1
ATOM 652 O O . VAL A 1 83 ? 6.490 7.741 5.583 1.00 89.19 83 VAL A O 1
ATOM 655 N N . ILE A 1 84 ? 5.966 5.875 4.436 1.00 90.31 84 ILE A N 1
ATOM 656 C CA . ILE A 1 84 ? 5.257 5.223 5.542 1.00 90.31 84 ILE A CA 1
ATOM 657 C C . ILE A 1 84 ? 6.311 4.671 6.503 1.00 90.31 84 ILE A C 1
ATOM 659 O O . ILE A 1 84 ? 7.164 3.878 6.119 1.00 90.31 84 ILE A O 1
ATOM 663 N N . SER A 1 85 ? 6.276 5.133 7.750 1.00 89.56 85 SER A N 1
ATOM 664 C CA . SER A 1 85 ? 7.215 4.737 8.803 1.00 89.56 85 SER A CA 1
ATOM 665 C C . SER A 1 85 ? 6.457 4.270 10.041 1.00 89.56 85 SER A C 1
ATOM 667 O O . SER A 1 85 ? 5.232 4.375 10.098 1.00 89.56 85 SER A O 1
ATOM 669 N N . ASP A 1 86 ? 7.188 3.833 11.066 1.00 88.56 86 ASP A N 1
ATOM 670 C CA . ASP A 1 86 ? 6.627 3.397 12.352 1.00 88.56 86 ASP A CA 1
ATOM 671 C C . ASP A 1 86 ? 5.710 4.450 13.016 1.00 88.56 86 ASP A C 1
ATOM 673 O O . ASP A 1 86 ? 4.824 4.117 13.793 1.00 88.56 86 ASP A O 1
ATOM 677 N N . GLN A 1 87 ? 5.822 5.730 12.638 1.00 88.00 87 GLN A N 1
ATOM 678 C CA . GLN A 1 87 ? 4.906 6.785 13.092 1.00 88.00 87 GLN A CA 1
ATOM 679 C C . GLN A 1 87 ? 3.445 6.585 12.658 1.00 88.00 87 GLN A C 1
ATOM 681 O O . GLN A 1 87 ? 2.551 7.159 13.278 1.00 88.00 87 GLN A O 1
ATOM 686 N N . LEU A 1 88 ? 3.213 5.831 11.579 1.00 90.56 88 LEU A N 1
ATOM 687 C CA . LEU A 1 88 ? 1.883 5.476 11.083 1.00 90.56 88 LEU A CA 1
ATOM 688 C C . LEU A 1 88 ? 1.450 4.080 11.543 1.00 90.56 88 LEU A C 1
ATOM 690 O O . LEU A 1 88 ? 0.360 3.646 11.183 1.00 90.56 88 LEU A O 1
ATOM 694 N N . ARG A 1 89 ? 2.259 3.363 12.333 1.00 92.12 89 ARG A N 1
ATOM 695 C CA . ARG A 1 89 ? 1.844 2.078 12.898 1.00 92.12 89 ARG A CA 1
ATOM 696 C C . ARG A 1 89 ? 0.624 2.283 13.798 1.00 92.12 89 ARG A C 1
ATOM 698 O O . ARG A 1 89 ? 0.520 3.300 14.488 1.00 92.12 89 ARG A O 1
ATOM 705 N N . ILE A 1 90 ? -0.298 1.324 13.783 1.00 90.81 90 ILE A N 1
ATOM 706 C CA . ILE A 1 90 ? -1.407 1.269 14.740 1.00 90.81 90 ILE A CA 1
ATOM 707 C C . ILE A 1 90 ? -0.811 0.953 16.124 1.00 90.81 90 ILE A C 1
ATOM 709 O O . ILE A 1 90 ? -0.131 -0.070 16.257 1.00 90.81 90 ILE A O 1
ATOM 713 N N . PRO A 1 91 ? -0.994 1.812 17.140 1.00 90.69 91 PRO A N 1
ATOM 714 C CA . PRO A 1 91 ? -0.569 1.508 18.499 1.00 90.69 91 PRO A CA 1
ATOM 715 C C . PRO A 1 91 ? -1.398 0.367 19.096 1.00 90.69 91 PRO A C 1
ATOM 717 O O . PRO A 1 91 ? -2.585 0.253 18.818 1.00 90.69 91 PRO A O 1
ATOM 720 N N . ASP A 1 92 ? -0.802 -0.428 19.980 1.00 90.00 92 ASP A N 1
ATOM 721 C CA . ASP A 1 92 ? -1.415 -1.659 20.509 1.00 90.00 92 ASP A CA 1
ATOM 722 C C . ASP A 1 92 ? -2.680 -1.408 21.355 1.00 90.00 92 ASP A C 1
ATOM 724 O O . ASP A 1 92 ? -3.474 -2.314 21.603 1.00 90.00 92 ASP A O 1
ATOM 728 N N . ASN A 1 93 ? -2.862 -0.173 21.829 1.00 89.12 93 ASN A N 1
ATOM 729 C CA . ASN A 1 93 ? -4.038 0.250 22.581 1.00 89.12 93 ASN A CA 1
ATOM 730 C C . ASN A 1 93 ? -5.158 0.818 21.697 1.00 89.12 93 ASN A C 1
ATOM 732 O O . ASN A 1 93 ? -6.199 1.180 22.239 1.00 89.12 93 ASN A O 1
ATOM 736 N N . ILE A 1 94 ? -4.932 0.960 20.388 1.00 88.94 94 ILE A N 1
ATOM 737 C CA . ILE A 1 94 ? -5.902 1.482 19.428 1.00 88.94 94 ILE A CA 1
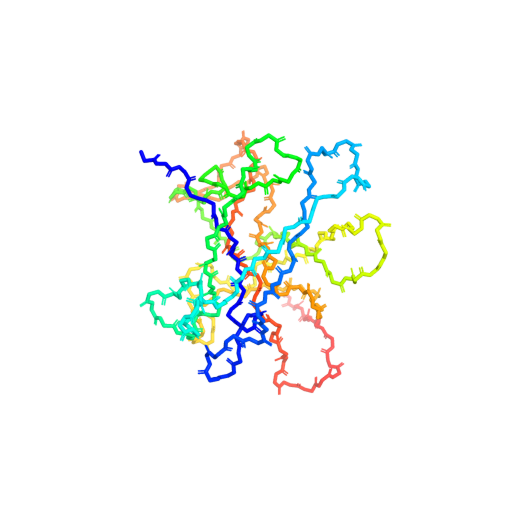ATOM 738 C C . ILE A 1 94 ? -6.625 0.325 18.750 1.00 88.94 94 ILE A C 1
ATOM 740 O O . ILE A 1 94 ? -5.994 -0.570 18.194 1.00 88.94 94 ILE A O 1
ATOM 744 N N . GLU A 1 95 ? -7.953 0.397 18.743 1.00 90.44 95 GLU A N 1
ATOM 745 C CA . GLU A 1 95 ? -8.797 -0.579 18.063 1.00 90.44 95 GLU A CA 1
ATOM 746 C C . GLU A 1 95 ? -9.340 0.003 16.752 1.00 90.44 95 GLU A C 1
ATOM 748 O O . GLU A 1 95 ? -9.892 1.110 16.710 1.00 90.44 95 GLU A O 1
ATOM 753 N N . VAL A 1 96 ? -9.169 -0.756 15.670 1.00 91.31 96 VAL A N 1
ATOM 754 C CA . VAL A 1 96 ? -9.722 -0.444 14.350 1.00 91.31 96 VAL A CA 1
ATOM 755 C C . VAL A 1 96 ? -11.001 -1.252 14.171 1.00 91.31 96 VAL A C 1
ATOM 757 O O . VAL A 1 96 ? -10.960 -2.482 14.137 1.00 91.31 96 VAL A O 1
ATOM 760 N N . THR A 1 97 ? -12.134 -0.564 14.063 1.00 89.94 97 THR A N 1
ATOM 761 C CA . THR A 1 97 ? -13.461 -1.182 13.961 1.00 89.94 97 THR A CA 1
ATOM 762 C C . THR A 1 97 ? -14.015 -1.142 12.543 1.00 89.94 97 THR A C 1
ATOM 764 O O . THR A 1 97 ? -13.673 -0.272 11.739 1.00 89.94 97 THR A O 1
ATOM 767 N N . PHE A 1 98 ? -14.882 -2.111 12.240 1.00 84.06 98 PHE A N 1
ATOM 768 C CA . PHE A 1 98 ? -15.765 -2.032 11.080 1.00 84.06 98 PHE A CA 1
ATOM 769 C C . PHE A 1 98 ? -16.756 -0.893 11.349 1.00 84.06 98 PHE A C 1
ATOM 771 O O . PHE A 1 98 ? -17.376 -0.922 12.403 1.00 84.06 98 PHE A O 1
ATOM 778 N N . ASP A 1 99 ? -16.885 0.070 10.433 1.00 88.94 99 ASP A N 1
ATOM 779 C CA . ASP A 1 99 ? -17.534 1.399 10.568 1.00 88.94 99 ASP A CA 1
ATOM 780 C C . ASP A 1 99 ? -16.575 2.594 10.495 1.00 88.94 99 ASP A C 1
ATOM 782 O O . ASP A 1 99 ? -17.006 3.701 10.165 1.00 88.94 99 ASP A O 1
ATOM 786 N N . GLN A 1 100 ? -15.277 2.396 10.741 1.00 91.88 100 GLN A N 1
ATOM 787 C CA . GLN A 1 100 ? -14.320 3.492 10.650 1.00 91.88 100 GLN A CA 1
ATOM 788 C C . GLN A 1 100 ? -14.069 3.893 9.198 1.00 91.88 100 GLN A C 1
ATOM 790 O O . GLN A 1 100 ? -13.978 3.069 8.284 1.00 91.88 100 GLN A O 1
ATOM 795 N N . GLU A 1 101 ? -13.900 5.195 8.995 1.00 94.31 101 GLU A N 1
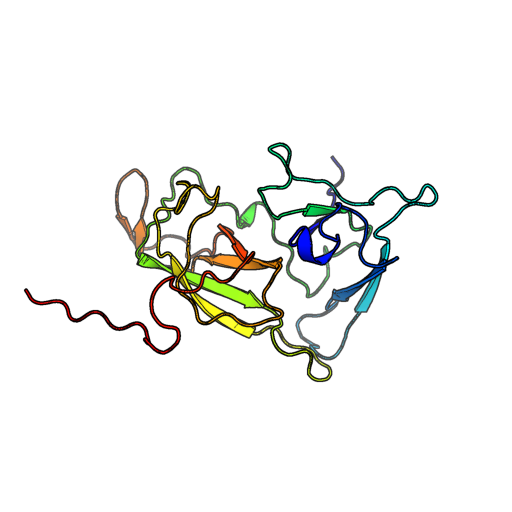ATOM 796 C CA . GLU A 1 101 ? -13.507 5.745 7.710 1.00 94.31 101 GLU A CA 1
ATOM 797 C C . GLU A 1 101 ? -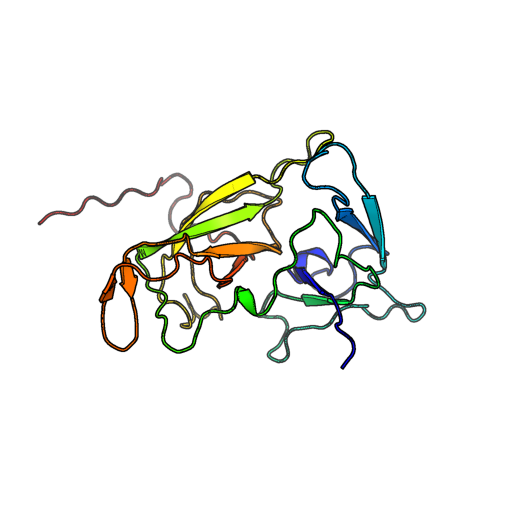12.012 5.538 7.427 1.00 94.31 101 GLU A C 1
ATOM 799 O O . GLU A 1 101 ? -11.139 5.798 8.263 1.00 94.31 101 GLU A O 1
ATOM 804 N N . ALA A 1 102 ? -11.718 5.176 6.182 1.00 95.06 102 ALA A N 1
ATOM 805 C CA . ALA A 1 102 ? -10.382 5.049 5.636 1.00 95.06 102 ALA A CA 1
ATOM 806 C C . ALA A 1 102 ? -10.207 5.876 4.348 1.00 95.06 102 ALA A C 1
ATOM 808 O O . ALA A 1 102 ? -11.150 6.222 3.630 1.00 95.06 102 ALA A O 1
ATOM 809 N N . ALA A 1 103 ? -8.956 6.209 4.052 1.00 95.38 103 ALA A N 1
ATOM 810 C CA . ALA A 1 103 ? -8.530 6.838 2.817 1.00 95.38 103 ALA A CA 1
ATOM 811 C C . ALA A 1 103 ? -7.589 5.898 2.058 1.00 95.38 103 ALA A C 1
ATOM 813 O O . ALA A 1 103 ? -6.608 5.413 2.622 1.00 95.38 103 ALA A O 1
ATOM 814 N N . VAL A 1 104 ? -7.864 5.694 0.770 1.00 95.31 104 VAL A N 1
ATOM 815 C CA . VAL A 1 104 ? -6.971 4.967 -0.143 1.00 95.31 104 VAL A CA 1
ATOM 816 C C . VAL A 1 104 ? -6.276 5.975 -1.052 1.00 95.31 104 VAL A C 1
ATOM 818 O O . VAL A 1 104 ? -6.940 6.674 -1.821 1.00 95.31 104 VAL A O 1
ATOM 821 N N . LEU A 1 105 ? -4.949 6.093 -0.948 1.00 93.50 105 LEU A N 1
ATOM 822 C CA . LEU A 1 105 ? -4.166 7.056 -1.736 1.00 93.50 105 LEU A CA 1
ATOM 823 C C . LEU A 1 105 ? -3.628 6.381 -2.998 1.00 93.50 105 LEU A C 1
ATOM 825 O O . LEU A 1 105 ? -2.733 5.550 -2.912 1.00 93.50 105 LEU A O 1
ATOM 829 N N . CYS A 1 106 ? -4.166 6.729 -4.164 1.00 91.94 106 CYS A N 1
ATOM 830 C CA . CYS A 1 106 ? -4.003 5.928 -5.377 1.00 91.94 106 CYS A CA 1
ATOM 831 C C . CYS A 1 106 ? -3.725 6.755 -6.640 1.00 91.94 106 CYS A C 1
ATOM 833 O O . CYS A 1 106 ? -3.873 7.977 -6.650 1.00 91.94 106 CYS A O 1
ATOM 835 N N . TYR A 1 107 ? -3.357 6.068 -7.727 1.00 91.94 107 TYR A N 1
ATOM 836 C CA . TYR A 1 107 ? -3.121 6.645 -9.057 1.00 91.94 107 TYR A CA 1
ATOM 837 C C . TYR A 1 107 ? -3.978 5.952 -10.135 1.00 91.94 107 TYR A C 1
ATOM 839 O O . TYR A 1 107 ? -3.445 5.339 -11.059 1.00 91.94 107 TYR A O 1
ATOM 847 N N . PRO A 1 108 ? -5.320 6.051 -10.065 1.00 86.94 108 PRO A N 1
ATOM 848 C CA . PRO A 1 108 ? -6.206 5.323 -10.978 1.00 86.94 108 PRO A CA 1
ATOM 849 C C . PRO A 1 108 ? -6.197 5.895 -12.406 1.00 86.94 108 PRO A C 1
ATOM 851 O O . PRO A 1 108 ? -6.705 5.273 -13.333 1.00 86.94 108 PRO A O 1
ATOM 854 N N . ILE A 1 109 ? -5.638 7.094 -12.600 1.00 86.94 109 ILE A N 1
ATOM 855 C CA . ILE A 1 109 ? -5.588 7.791 -13.885 1.00 86.94 109 ILE A CA 1
ATOM 856 C C . ILE A 1 109 ? -4.124 7.979 -14.270 1.00 86.94 109 ILE A C 1
ATOM 858 O O . ILE A 1 109 ? -3.380 8.656 -13.566 1.00 86.94 109 ILE A O 1
ATOM 862 N N . ARG A 1 110 ? -3.724 7.421 -15.419 1.00 81.50 110 ARG A N 1
ATOM 863 C CA . ARG A 1 110 ? -2.362 7.592 -15.953 1.00 81.50 110 ARG A CA 1
ATOM 864 C C . ARG A 1 110 ? -2.085 9.045 -16.342 1.00 81.50 110 ARG A C 1
ATOM 866 O O . ARG A 1 110 ? -1.023 9.547 -16.010 1.00 81.50 110 ARG A O 1
ATOM 873 N N . GLY A 1 111 ? -3.069 9.714 -16.952 1.00 84.75 111 GLY A N 1
ATOM 874 C CA . GLY A 1 111 ? -3.081 11.161 -17.189 1.00 84.75 111 GLY A CA 1
ATOM 875 C C . GLY A 1 111 ? -1.807 11.719 -17.829 1.00 84.75 111 GLY A C 1
ATOM 876 O O . GLY A 1 111 ? -1.054 11.007 -18.487 1.00 84.75 111 GLY A O 1
ATOM 877 N N . GLU A 1 112 ? -1.576 13.011 -17.611 1.00 86.75 112 GLU A N 1
ATOM 878 C CA . GLU A 1 112 ? -0.329 13.697 -17.947 1.00 86.75 112 GLU A CA 1
ATOM 879 C C . GLU A 1 112 ? 0.316 14.251 -16.668 1.00 86.75 112 GLU A C 1
ATOM 881 O O . GLU A 1 112 ? -0.324 14.371 -15.614 1.00 86.75 112 GLU A O 1
ATOM 886 N N . ALA A 1 113 ? 1.604 14.590 -16.744 1.00 85.75 113 ALA A N 1
ATOM 887 C CA . ALA A 1 113 ? 2.297 15.253 -15.646 1.00 85.75 113 ALA A CA 1
ATOM 888 C C . ALA A 1 113 ? 1.525 16.529 -15.229 1.00 85.75 113 ALA A C 1
ATOM 890 O O . ALA A 1 113 ? 1.059 17.270 -16.095 1.00 85.75 113 ALA A O 1
ATOM 891 N N . PRO A 1 114 ? 1.376 16.810 -13.921 1.00 86.06 114 PRO A N 1
ATOM 892 C CA . PRO A 1 114 ? 2.226 16.346 -12.827 1.00 86.06 114 PRO A CA 1
ATOM 893 C C . PRO A 1 114 ? 1.747 15.090 -12.067 1.00 86.06 114 PRO A C 1
ATOM 895 O O . PRO A 1 114 ? 2.074 14.995 -10.890 1.00 86.06 114 PRO A O 1
ATOM 898 N N . TYR A 1 115 ? 1.007 14.145 -12.675 1.00 90.12 115 TYR A N 1
ATOM 899 C CA . TYR A 1 115 ? 0.582 12.847 -12.091 1.00 90.12 115 TYR A CA 1
ATOM 900 C C . TYR A 1 115 ? 0.218 12.928 -10.601 1.00 90.12 115 TYR A C 1
ATOM 902 O O . TYR A 1 115 ? 1.018 12.562 -9.737 1.00 90.12 115 TYR A O 1
ATOM 910 N N . LEU A 1 116 ? -0.953 13.461 -10.267 1.00 88.38 116 LEU A N 1
ATOM 911 C CA . LEU A 1 116 ? -1.342 13.672 -8.871 1.00 88.38 116 LEU A CA 1
ATOM 912 C C . LEU A 1 116 ? -2.079 12.452 -8.302 1.00 88.38 116 LEU A C 1
ATOM 914 O O . LEU A 1 116 ? -2.880 11.851 -9.020 1.00 88.38 116 LEU A O 1
ATOM 918 N N . PRO A 1 117 ? -1.832 12.089 -7.028 1.00 89.75 117 PRO A N 1
ATOM 919 C CA . PRO A 1 117 ? -2.590 11.029 -6.386 1.00 89.75 117 PRO A CA 1
ATOM 920 C C . PRO A 1 117 ? -4.028 11.483 -6.138 1.00 89.75 117 PRO A C 1
ATOM 922 O O . PRO A 1 117 ? -4.303 12.666 -5.920 1.00 89.75 117 PRO A O 1
ATOM 925 N N . ILE A 1 118 ? -4.935 10.518 -6.103 1.00 90.94 118 ILE A N 1
ATOM 926 C CA . ILE A 1 118 ? -6.325 10.695 -5.702 1.00 90.94 118 ILE A CA 1
ATOM 927 C C . ILE A 1 118 ? -6.512 9.988 -4.363 1.00 90.94 118 ILE A C 1
ATOM 929 O O . ILE A 1 118 ? -6.140 8.827 -4.201 1.00 90.94 118 ILE A O 1
ATOM 933 N N . ALA A 1 119 ? -7.103 10.688 -3.399 1.00 92.56 119 ALA A N 1
ATOM 934 C CA . ALA A 1 119 ? -7.582 10.072 -2.172 1.00 92.56 119 ALA A CA 1
ATOM 935 C C . ALA A 1 119 ? -9.021 9.601 -2.394 1.00 92.56 119 ALA A C 1
ATOM 937 O O . ALA A 1 119 ? -9.915 10.425 -2.595 1.00 92.56 119 ALA A O 1
ATOM 938 N N . ARG A 1 120 ? -9.252 8.288 -2.363 1.00 91.69 120 ARG A N 1
ATOM 939 C CA . ARG A 1 120 ? -10.604 7.722 -2.372 1.00 91.69 120 ARG A CA 1
ATOM 940 C C . ARG A 1 120 ? -11.109 7.514 -0.953 1.00 91.69 120 ARG A C 1
ATOM 942 O O . ARG A 1 120 ? -10.339 7.177 -0.052 1.00 91.69 120 ARG A O 1
ATOM 949 N N . ASN A 1 121 ? -12.402 7.761 -0.762 1.00 93.38 121 ASN A N 1
ATOM 950 C CA . ASN A 1 121 ? -13.079 7.440 0.483 1.00 93.38 121 ASN A CA 1
ATOM 951 C C . ASN A 1 121 ? -13.373 5.944 0.552 1.00 93.38 121 ASN A C 1
ATOM 953 O O . ASN A 1 121 ? -13.812 5.373 -0.442 1.00 93.38 121 ASN A O 1
ATOM 957 N N . ALA A 1 122 ? -13.138 5.353 1.716 1.00 93.31 122 ALA A N 1
ATOM 958 C CA . ALA A 1 122 ? -13.441 3.969 2.007 1.00 93.31 122 ALA A CA 1
ATOM 959 C C . ALA A 1 122 ? -14.035 3.852 3.414 1.00 93.31 122 ALA A C 1
ATOM 961 O O . ALA A 1 122 ? -13.691 4.632 4.303 1.00 93.31 122 ALA A O 1
ATOM 962 N N . MET A 1 123 ? -14.888 2.860 3.626 1.00 94.56 123 MET A N 1
ATOM 963 C CA . MET A 1 123 ? -15.315 2.424 4.954 1.00 94.56 123 MET A CA 1
ATOM 964 C C . MET A 1 123 ? -14.679 1.070 5.249 1.00 94.56 123 MET A C 1
ATOM 966 O O . MET A 1 123 ? -14.655 0.200 4.383 1.00 94.56 123 MET A O 1
ATOM 970 N N . ILE A 1 124 ? -14.172 0.865 6.460 1.00 93.81 124 ILE A N 1
ATOM 971 C CA . ILE A 1 124 ? -13.761 -0.466 6.907 1.00 93.81 124 ILE A CA 1
ATOM 972 C C . ILE A 1 124 ? -15.034 -1.298 7.071 1.00 93.81 124 ILE A C 1
ATOM 974 O O . ILE A 1 124 ? -15.878 -0.993 7.912 1.00 93.81 124 ILE A O 1
ATOM 978 N N . ALA A 1 125 ? -15.194 -2.311 6.224 1.00 93.06 125 ALA A N 1
ATOM 979 C CA . ALA A 1 125 ? -16.453 -3.029 6.032 1.00 93.06 125 ALA A CA 1
ATOM 980 C C . ALA A 1 125 ? -16.472 -4.415 6.696 1.00 93.06 125 ALA A C 1
ATOM 982 O O . ALA A 1 125 ? -17.523 -5.046 6.782 1.00 93.06 125 ALA A O 1
ATOM 983 N N . SER A 1 126 ? -15.329 -4.891 7.194 1.00 91.38 126 SER A N 1
ATOM 984 C CA . SER A 1 126 ? -15.227 -6.110 7.997 1.00 91.38 126 SER A CA 1
ATOM 985 C C . SER A 1 126 ? -14.375 -5.877 9.246 1.00 91.38 126 SER A C 1
ATOM 987 O O . SER A 1 126 ? -13.599 -4.920 9.284 1.00 91.38 126 SER A O 1
ATOM 989 N N . PRO A 1 127 ? -14.461 -6.753 10.264 1.00 90.62 127 PRO A N 1
ATOM 990 C CA . PRO A 1 127 ? -13.552 -6.700 11.404 1.00 90.62 127 PRO A CA 1
ATOM 991 C C . PRO A 1 127 ? -12.083 -6.697 10.955 1.00 90.62 127 PRO A C 1
ATOM 993 O O . PRO A 1 127 ? -11.674 -7.525 10.137 1.00 90.62 127 PRO A O 1
ATOM 996 N N . TYR A 1 128 ? -11.296 -5.757 11.477 1.00 87.75 128 TYR A N 1
ATOM 997 C CA . TYR A 1 128 ? -9.873 -5.643 11.169 1.00 87.75 128 TYR A CA 1
ATOM 998 C C . TYR A 1 128 ? -9.071 -6.712 11.928 1.00 87.75 128 TYR A C 1
ATOM 1000 O O . TYR A 1 128 ? -9.333 -6.975 13.100 1.00 87.75 128 TYR A O 1
ATOM 1008 N N . GLY A 1 129 ? -8.100 -7.345 11.263 1.00 85.56 129 GLY A N 1
ATOM 1009 C CA . GLY A 1 129 ? -7.307 -8.443 11.839 1.00 85.56 129 GLY A CA 1
ATOM 1010 C C . GLY A 1 129 ? -7.990 -9.819 11.824 1.00 85.56 129 GLY A C 1
ATOM 1011 O O . GLY A 1 129 ? -7.434 -10.777 12.355 1.00 85.56 129 GLY A O 1
ATOM 1012 N N . VAL A 1 130 ? -9.168 -9.937 11.203 1.00 87.62 130 VAL A N 1
ATOM 1013 C CA . VAL A 1 130 ? -9.885 -11.206 11.013 1.00 87.62 130 VAL A CA 1
ATOM 1014 C C . VAL A 1 130 ? -9.964 -11.522 9.515 1.00 87.62 130 VAL A C 1
ATOM 1016 O O . VAL A 1 130 ? -10.283 -10.616 8.744 1.00 87.62 130 VAL A O 1
ATOM 1019 N N . PRO A 1 131 ? -9.716 -12.776 9.085 1.00 87.81 131 PRO A N 1
ATOM 1020 C CA . PRO A 1 131 ? -9.884 -13.170 7.690 1.00 87.81 131 PRO A CA 1
ATOM 1021 C C . PRO A 1 131 ? -11.306 -12.915 7.173 1.00 87.81 131 PRO A C 1
ATOM 1023 O O . PRO A 1 131 ? -12.283 -13.381 7.768 1.00 87.81 131 PRO A O 1
ATOM 1026 N N . PHE A 1 132 ? -11.435 -12.220 6.045 1.00 87.69 132 PHE A N 1
ATOM 1027 C CA . PHE A 1 132 ? -12.712 -11.995 5.375 1.00 87.69 132 PHE A CA 1
ATOM 1028 C C . PHE A 1 132 ? -12.949 -13.069 4.308 1.00 87.69 132 PHE A C 1
ATOM 1030 O O . PHE A 1 132 ? -12.172 -13.202 3.369 1.00 87.69 132 PHE A O 1
ATOM 1037 N N . GLN A 1 133 ? -14.023 -13.855 4.446 1.00 86.38 133 GLN A N 1
ATOM 1038 C CA . GLN A 1 133 ? -14.372 -14.934 3.500 1.00 86.38 133 GLN A CA 1
ATOM 1039 C C . GLN A 1 133 ? -13.236 -15.953 3.267 1.00 86.38 133 GLN A C 1
ATOM 1041 O O . GLN A 1 133 ? -13.055 -16.472 2.170 1.00 86.38 133 GLN A O 1
ATOM 1046 N N . GLY A 1 134 ? -12.446 -16.236 4.309 1.00 85.19 134 GLY A N 1
ATOM 1047 C CA . GLY A 1 134 ? -11.296 -17.143 4.229 1.00 85.19 134 GLY A CA 1
ATOM 1048 C C . GLY A 1 134 ? -10.034 -16.523 3.620 1.00 85.19 134 GLY A C 1
ATOM 1049 O O . GLY A 1 134 ? -8.993 -17.174 3.635 1.00 85.19 134 GLY A O 1
ATOM 1050 N N . LEU A 1 135 ? -10.094 -15.274 3.149 1.00 85.38 135 LEU A N 1
ATOM 1051 C CA . LEU A 1 135 ? -8.928 -14.521 2.695 1.00 85.38 135 LEU A CA 1
ATOM 1052 C C . LEU A 1 135 ? -8.238 -13.848 3.891 1.00 85.38 135 LEU A C 1
ATOM 1054 O O . LEU A 1 135 ? -8.926 -13.303 4.757 1.00 85.38 135 LEU A O 1
ATOM 1058 N N . PRO A 1 136 ? -6.896 -13.829 3.952 1.00 87.56 136 PRO A N 1
ATOM 1059 C CA . PRO A 1 136 ? -6.121 -13.258 5.059 1.00 87.56 136 PRO A CA 1
ATOM 1060 C C . PRO A 1 136 ? -6.080 -11.716 5.030 1.00 87.56 136 PRO A C 1
ATOM 1062 O O . PRO A 1 136 ? -5.034 -11.099 5.220 1.00 87.56 136 PRO A O 1
ATOM 1065 N N . CYS A 1 137 ? -7.213 -11.065 4.769 1.00 88.25 137 CYS A N 1
ATOM 1066 C CA . CYS A 1 137 ? -7.327 -9.616 4.667 1.00 88.25 137 CYS A CA 1
ATOM 1067 C C . CYS A 1 137 ? -8.677 -9.110 5.204 1.00 88.25 137 CYS A C 1
ATOM 1069 O O . CYS A 1 137 ? -9.666 -9.845 5.178 1.00 88.25 137 CYS A O 1
ATOM 1071 N N . PRO A 1 138 ? -8.738 -7.855 5.687 1.00 91.00 138 PRO A N 1
ATOM 1072 C CA . PRO A 1 138 ? -10.000 -7.171 5.934 1.00 91.00 138 PRO A CA 1
ATOM 1073 C C . PRO A 1 138 ? -10.590 -6.619 4.626 1.00 91.00 138 PRO A C 1
ATOM 1075 O O . PRO A 1 138 ? -9.873 -6.367 3.657 1.00 91.00 138 PRO A O 1
ATOM 1078 N N . ALA A 1 139 ? -11.895 -6.358 4.622 1.00 92.06 139 ALA A N 1
ATOM 1079 C CA . ALA A 1 139 ? -12.597 -5.711 3.523 1.00 92.06 139 ALA A CA 1
ATOM 1080 C C . ALA A 1 139 ? -12.811 -4.218 3.795 1.00 92.06 139 ALA A C 1
ATOM 1082 O O . ALA A 1 139 ? -13.137 -3.805 4.912 1.00 92.06 139 ALA A O 1
ATOM 1083 N N . THR A 1 140 ? -12.700 -3.412 2.741 1.00 93.25 140 THR A N 1
ATOM 1084 C CA . THR A 1 140 ? -13.174 -2.026 2.735 1.00 93.25 140 THR A CA 1
ATOM 1085 C C . THR A 1 140 ? -14.217 -1.833 1.650 1.00 93.25 140 THR A C 1
ATOM 1087 O O . THR A 1 140 ? -14.035 -2.324 0.538 1.00 93.25 140 THR A O 1
ATOM 1090 N N . ASP A 1 141 ? -15.249 -1.059 1.949 1.00 92.25 141 ASP A N 1
ATOM 1091 C CA . ASP A 1 141 ? -16.223 -0.597 0.971 1.00 92.25 141 ASP A CA 1
ATOM 1092 C C . ASP A 1 141 ? -15.744 0.724 0.363 1.00 92.25 141 ASP A C 1
ATOM 1094 O O . ASP A 1 141 ? -15.593 1.729 1.064 1.00 92.25 141 ASP A O 1
ATOM 1098 N N . ALA A 1 142 ? -15.431 0.690 -0.929 1.00 89.25 142 ALA A N 1
ATOM 1099 C CA . ALA A 1 142 ? -14.999 1.832 -1.714 1.00 89.25 142 ALA A CA 1
ATOM 1100 C C . ALA A 1 142 ? -15.214 1.551 -3.201 1.00 89.25 142 ALA A C 1
ATOM 1102 O O . ALA A 1 142 ? -15.003 0.438 -3.681 1.00 89.25 142 ALA A O 1
ATOM 1103 N N . ASP A 1 143 ? -15.529 2.597 -3.956 1.00 86.06 143 ASP A N 1
ATOM 1104 C CA . ASP A 1 143 ? -15.504 2.533 -5.411 1.00 86.06 143 ASP A CA 1
ATOM 1105 C C . ASP A 1 143 ? -14.040 2.491 -5.885 1.00 86.06 143 ASP A C 1
ATOM 1107 O O . ASP A 1 143 ? -13.337 3.499 -5.831 1.00 86.06 143 ASP A O 1
ATOM 1111 N N . MET A 1 144 ? -13.551 1.326 -6.306 1.00 85.00 144 MET A N 1
ATOM 1112 C CA . MET A 1 144 ? -12.155 1.097 -6.700 1.00 85.00 144 MET A CA 1
ATOM 1113 C C . MET A 1 144 ? -12.067 0.773 -8.193 1.00 85.00 144 MET A C 1
ATOM 1115 O O . MET A 1 144 ? -13.017 0.289 -8.794 1.00 85.00 144 MET A O 1
ATOM 1119 N N . HIS A 1 145 ? -10.946 1.114 -8.824 1.00 80.12 145 HIS A N 1
ATOM 1120 C CA . HIS A 1 145 ? -10.775 1.039 -10.278 1.00 80.12 145 HIS A CA 1
ATOM 1121 C C . HIS A 1 145 ? -9.410 0.438 -10.619 1.00 80.12 145 HIS A C 1
ATOM 1123 O O . HIS A 1 145 ? -8.495 0.459 -9.802 1.00 80.12 145 HIS A O 1
ATOM 1129 N N . SER A 1 146 ? -9.217 -0.023 -11.856 1.00 81.38 146 SER A N 1
ATOM 1130 C CA . SER A 1 146 ? -7.887 -0.439 -12.320 1.00 81.38 146 SER A CA 1
ATOM 1131 C C . SER A 1 146 ? -6.836 0.650 -12.057 1.00 81.38 146 SER A C 1
ATOM 1133 O O . SER A 1 146 ? -7.080 1.823 -12.345 1.00 81.38 146 SER A O 1
ATOM 1135 N N . GLY A 1 147 ? -5.662 0.262 -11.560 1.00 81.50 147 GLY A N 1
ATOM 1136 C CA . GLY A 1 147 ? -4.596 1.203 -11.192 1.00 81.50 147 GLY A CA 1
ATOM 1137 C C . GLY A 1 147 ? -4.612 1.642 -9.724 1.00 81.50 147 GLY A C 1
ATOM 1138 O O . GLY A 1 147 ? -3.826 2.508 -9.347 1.00 81.50 147 GLY A O 1
ATOM 1139 N N . THR A 1 148 ? -5.475 1.058 -8.884 1.00 89.81 148 THR A N 1
ATOM 1140 C CA . THR A 1 148 ? -5.441 1.257 -7.425 1.00 89.81 148 THR A CA 1
ATOM 1141 C C . THR A 1 148 ? -4.680 0.172 -6.662 1.00 89.81 148 THR A C 1
ATOM 1143 O O . THR A 1 148 ? -4.436 0.360 -5.471 1.00 89.81 148 THR A O 1
ATOM 1146 N N . SER A 1 149 ? -4.285 -0.935 -7.295 1.00 92.06 149 SER A N 1
ATOM 1147 C CA . SER A 1 149 ? -3.442 -1.971 -6.678 1.00 92.06 149 SER A CA 1
ATOM 1148 C C . SER A 1 149 ? -2.175 -1.366 -6.059 1.00 92.06 149 SER A C 1
ATOM 1150 O O . SER A 1 149 ? -1.580 -0.444 -6.618 1.00 92.06 149 SER A O 1
ATOM 1152 N N . GLY A 1 150 ? -1.792 -1.840 -4.879 1.00 94.12 150 GLY A N 1
ATOM 1153 C CA . GLY A 1 150 ? -0.620 -1.388 -4.131 1.00 94.12 150 GLY A CA 1
ATOM 1154 C C . GLY A 1 150 ? -0.832 -0.073 -3.383 1.00 94.12 150 GLY A C 1
ATOM 1155 O O . GLY A 1 150 ? 0.051 0.372 -2.653 1.00 94.12 150 GLY A O 1
ATOM 1156 N N . SER A 1 151 ? -2.000 0.560 -3.528 1.00 94.94 151 SER A N 1
ATOM 1157 C CA . SER A 1 151 ? -2.280 1.846 -2.887 1.00 94.94 151 SER A CA 1
ATOM 1158 C C . SER A 1 151 ? -2.389 1.688 -1.371 1.00 94.94 151 SER A C 1
ATOM 1160 O O . SER A 1 151 ? -3.130 0.815 -0.914 1.00 94.94 151 SER A O 1
ATOM 1162 N N . PRO A 1 152 ? -1.716 2.530 -0.569 1.00 96.12 152 PRO A N 1
ATOM 1163 C CA . PRO A 1 152 ? -1.817 2.458 0.878 1.00 96.12 152 PRO A CA 1
ATOM 1164 C C . PRO A 1 152 ? -3.220 2.829 1.363 1.00 96.12 152 PRO A C 1
ATOM 1166 O O . PRO A 1 152 ? -3.826 3.802 0.900 1.00 96.12 152 PRO A O 1
ATOM 1169 N N . VAL A 1 153 ? -3.690 2.069 2.348 1.00 96.19 153 VAL A N 1
ATOM 1170 C CA . VAL A 1 153 ? -4.943 2.280 3.070 1.00 96.19 153 VAL A CA 1
ATOM 1171 C C . VAL A 1 153 ? -4.614 2.857 4.444 1.00 96.19 153 VAL A C 1
ATOM 1173 O O . VAL A 1 153 ? -3.824 2.290 5.204 1.00 96.19 153 VAL A O 1
ATOM 1176 N N . LEU A 1 154 ? -5.198 4.012 4.753 1.00 95.50 154 LEU A N 1
ATOM 1177 C CA . LEU A 1 154 ? -4.959 4.754 5.989 1.00 95.50 154 LEU A CA 1
ATOM 1178 C C . LEU A 1 154 ? -6.277 5.008 6.719 1.00 95.50 154 LEU A C 1
ATOM 1180 O O . LEU A 1 154 ? -7.258 5.364 6.072 1.00 95.50 154 LEU A O 1
ATOM 1184 N N . THR A 1 155 ? -6.309 4.920 8.048 1.00 94.69 155 THR A N 1
ATOM 1185 C CA . THR A 1 155 ? -7.444 5.462 8.818 1.00 94.69 155 THR A CA 1
ATOM 1186 C C . THR A 1 155 ? -7.544 6.974 8.630 1.00 94.69 155 THR A C 1
ATOM 1188 O O . THR A 1 155 ? -6.534 7.656 8.402 1.00 94.69 155 THR A O 1
ATOM 1191 N N . ARG A 1 156 ? -8.751 7.534 8.772 1.00 91.31 156 ARG A N 1
ATOM 1192 C CA . ARG A 1 156 ? -8.890 8.986 8.914 1.00 91.31 156 ARG A CA 1
ATOM 1193 C C . ARG A 1 156 ? -8.613 9.452 10.341 1.00 91.31 156 ARG A C 1
ATOM 1195 O O . ARG A 1 156 ? -8.955 8.755 11.294 1.00 91.31 156 ARG A O 1
ATOM 1202 N N . PRO A 1 157 ? -8.031 10.653 10.511 1.00 87.00 157 PRO A N 1
ATOM 1203 C CA . PRO A 1 157 ? -7.889 11.248 11.831 1.00 87.00 157 PRO A CA 1
ATOM 1204 C C . PRO A 1 157 ? -9.274 11.480 12.456 1.00 87.00 157 PRO A C 1
ATOM 1206 O O . PRO A 1 157 ? -10.092 12.202 11.888 1.00 87.00 157 PRO A O 1
ATOM 1209 N N . SER A 1 158 ? -9.524 10.902 13.633 1.00 84.38 158 SER A N 1
ATOM 1210 C CA . SER A 1 158 ? -10.771 11.078 14.387 1.00 84.38 158 SER A CA 1
ATOM 1211 C C . SER A 1 158 ? -10.513 11.760 15.730 1.00 84.38 158 SER A C 1
ATOM 1213 O O . SER A 1 158 ? -9.483 11.550 16.365 1.00 84.38 158 SER A O 1
ATOM 1215 N N . ALA A 1 159 ? -11.444 12.617 16.170 1.00 81.69 159 ALA A N 1
ATOM 1216 C CA . ALA A 1 159 ? -11.408 13.225 17.509 1.00 81.69 159 ALA A CA 1
ATOM 1217 C C . ALA A 1 159 ? -11.845 12.242 18.606 1.00 81.69 159 ALA A C 1
ATOM 1219 O O . ALA A 1 159 ? -11.506 12.442 19.775 1.00 81.69 159 ALA A O 1
ATOM 1220 N N . LEU A 1 160 ? -12.606 11.220 18.208 1.00 83.44 160 LEU A N 1
ATOM 1221 C CA . LEU A 1 160 ? -13.085 10.126 19.034 1.00 83.44 160 LEU A CA 1
ATOM 1222 C C . LEU A 1 160 ? -12.355 8.857 18.598 1.00 83.44 160 LEU A C 1
ATOM 1224 O O . LEU A 1 160 ? -12.570 8.367 17.490 1.00 83.44 160 LEU A O 1
ATOM 1228 N N . GLN A 1 161 ? -11.476 8.354 19.453 1.00 84.62 161 GLN A N 1
ATOM 1229 C CA . GLN A 1 161 ? -10.666 7.181 19.165 1.00 84.62 161 GLN A CA 1
ATOM 1230 C C . GLN A 1 161 ? -11.126 6.017 20.037 1.00 84.62 161 GLN A C 1
ATOM 1232 O O . GLN A 1 161 ? -11.202 6.156 21.258 1.00 84.62 161 GLN A O 1
ATOM 1237 N N . GLN A 1 162 ? -11.418 4.873 19.421 1.00 84.44 162 GLN A N 1
ATOM 1238 C CA . GLN A 1 162 ? -11.662 3.644 20.166 1.00 84.44 162 GLN A CA 1
ATOM 1239 C C . GLN A 1 162 ? -10.334 3.042 20.628 1.00 84.44 162 GLN A C 1
ATOM 1241 O O . GLN A 1 162 ? -9.359 2.978 19.871 1.00 84.44 162 GLN A O 1
ATOM 1246 N N . THR A 1 163 ? -10.307 2.639 21.892 1.00 86.50 163 THR A N 1
ATOM 1247 C CA . THR A 1 163 ? -9.168 2.010 22.554 1.00 86.50 163 THR A CA 1
ATOM 1248 C C . THR A 1 163 ? -9.634 0.785 23.326 1.00 86.50 163 THR A C 1
ATOM 1250 O O . THR A 1 163 ? -10.824 0.643 23.612 1.00 86.50 163 THR A O 1
ATOM 1253 N N . ASN A 1 164 ? -8.686 -0.033 23.774 1.00 86.12 164 ASN A N 1
ATOM 1254 C CA . ASN A 1 164 ? -8.975 -1.201 24.613 1.00 86.12 164 ASN A CA 1
ATOM 1255 C C . ASN A 1 164 ? -9.641 -0.840 25.966 1.00 86.12 164 ASN A C 1
ATOM 1257 O O . ASN A 1 164 ? -10.177 -1.717 26.638 1.00 86.12 164 ASN A O 1
ATOM 1261 N N . GLU A 1 165 ? -9.615 0.435 26.379 1.00 86.31 165 GLU A N 1
ATOM 1262 C CA . GLU A 1 165 ? -10.242 0.950 27.610 1.00 86.31 165 GLU A CA 1
ATOM 1263 C C . GLU A 1 165 ? -11.555 1.720 27.343 1.00 86.31 165 GLU A C 1
ATOM 1265 O O . GLU A 1 165 ? -12.151 2.285 28.262 1.00 86.31 165 GLU A O 1
ATOM 1270 N N . GLY A 1 166 ? -12.028 1.741 26.091 1.00 85.75 166 GLY A N 1
ATOM 1271 C CA . GLY A 1 166 ? -13.215 2.474 25.649 1.00 85.75 166 GLY A CA 1
ATOM 1272 C C . GLY A 1 166 ? -12.884 3.667 24.749 1.00 85.75 166 GLY A C 1
ATOM 1273 O O . GLY A 1 166 ? -11.837 3.714 24.100 1.00 85.75 166 GLY A O 1
ATOM 1274 N N . PHE A 1 167 ? -13.793 4.640 24.675 1.00 84.38 167 PHE A N 1
ATOM 1275 C CA . PHE A 1 167 ? -13.635 5.798 23.794 1.00 84.38 167 PHE A CA 1
ATOM 1276 C C . PHE A 1 167 ? -12.814 6.912 24.446 1.00 84.38 167 PHE A C 1
ATOM 1278 O O . PHE A 1 167 ? -13.153 7.408 25.521 1.00 84.38 167 PHE A O 1
ATOM 1285 N N . GLN A 1 168 ? -11.776 7.366 23.748 1.00 82.56 168 GLN A N 1
ATOM 1286 C CA . GLN A 1 168 ? -10.955 8.504 24.138 1.00 82.56 168 GLN A CA 1
ATOM 1287 C C . GLN A 1 168 ? -11.284 9.728 23.272 1.00 82.56 168 GLN A C 1
ATOM 1289 O O . GLN A 1 168 ? -11.245 9.665 22.043 1.00 82.56 168 GLN A O 1
ATOM 1294 N N . LEU A 1 169 ? -11.576 10.861 23.919 1.00 82.69 169 LEU A N 1
ATOM 1295 C CA . LEU A 1 169 ? -11.831 12.145 23.261 1.00 82.69 169 LEU A CA 1
ATOM 1296 C C . LEU A 1 169 ? -10.606 13.066 23.373 1.00 82.69 169 LEU A C 1
ATOM 1298 O O . LEU A 1 169 ? -10.012 13.182 24.444 1.00 82.69 169 LEU A O 1
ATOM 1302 N N . GLY A 1 170 ? -10.261 13.772 22.292 1.00 69.00 170 GLY A N 1
ATOM 1303 C CA . GLY A 1 170 ? -9.264 14.855 22.329 1.00 69.00 170 GLY A CA 1
ATOM 1304 C C . GLY A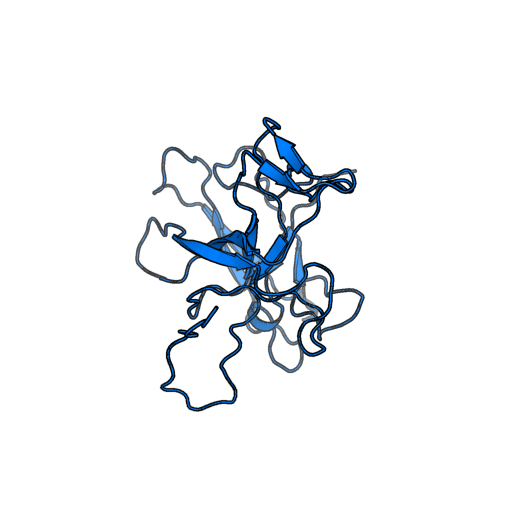 1 170 ? -7.796 14.405 22.276 1.00 69.00 170 GLY A C 1
ATOM 1305 O O . GLY A 1 170 ? -6.907 15.178 22.634 1.00 69.00 170 GLY A O 1
ATOM 1306 N N . GLY A 1 171 ? -7.535 13.173 21.827 1.00 68.62 171 GLY A N 1
ATOM 1307 C CA . GLY A 1 171 ? -6.188 12.677 21.528 1.00 68.62 171 GLY A CA 1
ATOM 1308 C C . GLY A 1 171 ? -5.582 13.291 20.257 1.00 68.62 171 GLY A C 1
ATOM 1309 O O . GLY A 1 171 ? -6.247 13.998 19.498 1.00 68.62 171 GLY A O 1
ATOM 1310 N N . GLN A 1 172 ? -4.298 13.015 20.002 1.00 68.69 172 GLN A N 1
ATOM 1311 C CA . GLN A 1 172 ? -3.665 13.397 18.736 1.00 68.69 172 GLN A CA 1
ATOM 1312 C C . GLN A 1 172 ? -4.331 12.642 17.585 1.00 68.69 172 GLN A C 1
ATOM 1314 O O . GLN A 1 172 ? -4.166 11.431 17.471 1.00 68.69 172 GLN A O 1
ATOM 1319 N N . GLN A 1 173 ? -5.042 13.365 16.721 1.00 76.88 173 GLN A N 1
ATOM 1320 C CA . GLN A 1 173 ? -5.672 12.787 15.541 1.00 76.88 173 GLN A CA 1
ATOM 1321 C C . GLN A 1 173 ? -4.576 12.377 14.550 1.00 76.88 173 GLN A C 1
ATOM 1323 O O . GLN A 1 173 ? -3.966 13.221 13.889 1.00 76.88 173 GLN A O 1
ATOM 1328 N N . ARG A 1 174 ? -4.278 11.080 14.487 1.00 84.81 174 ARG A N 1
ATOM 1329 C CA . ARG A 1 174 ? -3.266 10.516 13.593 1.00 84.81 174 ARG A CA 1
ATOM 1330 C C . ARG A 1 174 ? -3.922 9.537 12.635 1.00 84.81 174 ARG A C 1
ATOM 1332 O O . ARG A 1 174 ? -4.917 8.904 12.959 1.00 84.81 174 ARG A O 1
ATOM 1339 N N . MET A 1 175 ? -3.350 9.457 11.442 1.00 91.62 175 MET A N 1
ATOM 1340 C CA . MET A 1 175 ? -3.657 8.383 10.506 1.00 91.62 175 MET A CA 1
ATOM 1341 C C . MET A 1 175 ? -2.814 7.171 10.878 1.00 91.62 175 MET A C 1
ATOM 1343 O O . MET A 1 175 ? -1.651 7.329 11.264 1.00 91.62 175 MET A O 1
ATOM 1347 N N . HIS A 1 176 ? -3.372 5.986 10.685 1.00 93.69 176 HIS A N 1
ATOM 1348 C CA . HIS A 1 176 ? -2.663 4.727 10.835 1.00 93.69 176 HIS A CA 1
ATOM 1349 C C . HIS A 1 176 ? -2.697 3.935 9.535 1.00 93.69 176 HIS A C 1
ATOM 1351 O O . HIS A 1 176 ? -3.702 3.939 8.831 1.00 93.69 176 HIS A O 1
ATOM 1357 N N . PHE A 1 177 ? -1.590 3.273 9.215 1.00 95.00 177 PHE A N 1
ATOM 1358 C CA . PHE A 1 177 ? -1.457 2.396 8.062 1.00 95.00 177 PHE A CA 1
ATOM 1359 C C . PHE A 1 177 ? -2.094 1.041 8.343 1.00 95.00 177 PHE A C 1
ATOM 1361 O O . PHE A 1 177 ? -1.720 0.364 9.299 1.00 95.00 177 PHE A O 1
ATOM 1368 N N . LEU A 1 178 ? -3.058 0.680 7.497 1.00 94.00 178 LEU A N 1
ATOM 1369 C CA . LEU A 1 178 ? -3.843 -0.548 7.601 1.00 94.00 178 LEU A CA 1
ATOM 1370 C C . LEU A 1 178 ? -3.350 -1.649 6.650 1.00 94.00 178 LEU A C 1
ATOM 1372 O O . LEU A 1 178 ? -3.722 -2.806 6.798 1.00 94.00 178 LEU A O 1
ATOM 1376 N N . GLY A 1 179 ? -2.541 -1.291 5.652 1.00 94.38 179 GLY A N 1
ATOM 1377 C CA . GLY A 1 179 ? -2.104 -2.191 4.587 1.00 94.38 179 GLY A CA 1
ATOM 1378 C C . GLY A 1 179 ? -2.252 -1.552 3.209 1.00 94.38 179 GLY A C 1
ATOM 1379 O O . GLY A 1 179 ? -2.383 -0.333 3.084 1.00 94.38 179 GLY A O 1
ATOM 1380 N N . ILE A 1 180 ? -2.229 -2.378 2.166 1.00 96.12 180 ILE A N 1
ATOM 1381 C CA . ILE A 1 180 ? -2.407 -1.947 0.776 1.00 96.12 180 ILE A CA 1
ATOM 1382 C C . ILE A 1 180 ? -3.714 -2.491 0.202 1.00 96.12 180 ILE A C 1
ATOM 1384 O O . ILE A 1 180 ? -4.179 -3.561 0.589 1.00 96.12 180 ILE A O 1
ATOM 1388 N N . HIS A 1 181 ? -4.299 -1.771 -0.747 1.00 95.56 181 HIS A N 1
ATOM 1389 C CA . HIS A 1 181 ? -5.394 -2.296 -1.550 1.00 95.56 181 HIS A CA 1
ATOM 1390 C C . HIS A 1 181 ? -4.859 -3.358 -2.521 1.00 95.56 181 HIS A C 1
ATOM 1392 O O . HIS A 1 181 ? -3.955 -3.058 -3.299 1.00 95.56 181 HIS A O 1
ATOM 1398 N N . SER A 1 182 ? -5.417 -4.573 -2.476 1.00 92.69 182 SER A N 1
ATOM 1399 C CA . SER A 1 182 ? -5.023 -5.691 -3.351 1.00 92.69 182 SER A CA 1
ATOM 1400 C C . SER A 1 182 ? -6.008 -5.927 -4.493 1.00 92.69 182 SER A C 1
ATOM 1402 O O . SER A 1 182 ? -5.605 -5.914 -5.654 1.00 92.69 182 SER A O 1
ATOM 1404 N N . ALA A 1 183 ? -7.298 -6.088 -4.193 1.00 89.19 183 ALA A N 1
ATOM 1405 C CA . ALA A 1 183 ? -8.302 -6.418 -5.197 1.00 89.19 183 ALA A CA 1
ATOM 1406 C C . ALA A 1 183 ? -9.672 -5.814 -4.870 1.00 89.19 183 ALA A C 1
ATOM 1408 O O . ALA A 1 183 ? -9.973 -5.474 -3.723 1.00 89.19 183 ALA A O 1
ATOM 1409 N N . THR A 1 184 ? -10.519 -5.730 -5.895 1.00 86.25 184 THR A N 1
ATOM 1410 C CA . THR A 1 184 ? -11.948 -5.435 -5.765 1.00 86.25 184 THR A CA 1
ATOM 1411 C C . THR A 1 184 ? -12.724 -6.740 -5.861 1.00 86.25 184 THR A C 1
ATOM 1413 O O . THR A 1 184 ? -12.674 -7.419 -6.886 1.00 86.25 184 THR A O 1
ATOM 1416 N N . MET A 1 185 ? -13.446 -7.087 -4.797 1.00 81.75 185 MET A N 1
ATOM 1417 C CA . MET A 1 185 ? -14.384 -8.204 -4.812 1.00 81.75 185 MET A CA 1
ATOM 1418 C C . MET A 1 185 ? -15.706 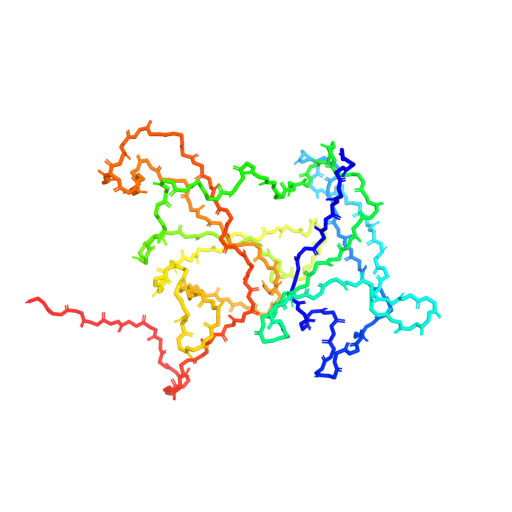-7.724 -5.411 1.00 81.75 185 MET A C 1
ATOM 1420 O O . MET A 1 185 ? -16.267 -6.727 -4.961 1.00 81.75 185 MET A O 1
ATOM 1424 N N . LEU A 1 186 ? -16.180 -8.416 -6.443 1.00 78.25 186 LEU A N 1
ATOM 1425 C CA . LEU A 1 186 ? -17.513 -8.198 -6.996 1.00 78.25 186 LEU A CA 1
ATOM 1426 C C . LEU A 1 186 ? -18.501 -9.119 -6.284 1.00 78.25 186 LEU A C 1
ATOM 1428 O O . LEU A 1 186 ? -18.127 -10.213 -5.860 1.00 78.25 186 LEU A O 1
ATOM 1432 N N . SER A 1 187 ? -19.748 -8.666 -6.169 1.00 71.75 187 SER A N 1
ATOM 1433 C CA . SER A 1 187 ? -20.846 -9.514 -5.710 1.00 71.75 187 SER A CA 1
ATOM 1434 C C . SER A 1 187 ? -20.939 -10.766 -6.587 1.00 71.75 187 SER A C 1
ATOM 1436 O O . SER A 1 187 ? -20.769 -10.687 -7.805 1.00 71.75 187 SER A O 1
ATOM 1438 N N . ASP A 1 188 ? -21.207 -11.914 -5.972 1.00 70.19 188 ASP A N 1
ATOM 1439 C CA . ASP A 1 188 ? -21.574 -13.151 -6.665 1.00 70.19 188 ASP A CA 1
ATOM 1440 C C . ASP A 1 188 ? -23.066 -13.176 -7.065 1.00 70.19 188 ASP A C 1
ATOM 1442 O O . ASP A 1 188 ? -23.519 -14.114 -7.727 1.00 70.19 188 ASP A O 1
ATOM 1446 N N . HIS A 1 189 ? -23.812 -12.119 -6.719 1.00 66.69 189 HIS A N 1
ATOM 1447 C CA . HIS A 1 189 ? -25.141 -11.791 -7.241 1.00 66.69 189 HIS A CA 1
ATOM 1448 C C . HIS A 1 189 ? -25.065 -10.967 -8.551 1.00 66.69 189 HIS A C 1
ATOM 1450 O O . HIS A 1 189 ? -23.980 -10.608 -9.005 1.00 66.69 189 HIS A O 1
ATOM 1456 N N . GLU A 1 190 ? -26.205 -10.712 -9.214 1.00 59.62 190 GLU A N 1
ATOM 1457 C CA . GLU A 1 190 ? -26.255 -10.078 -10.547 1.00 59.62 190 GLU A CA 1
ATOM 1458 C C . GLU A 1 190 ? -25.455 -8.758 -10.630 1.00 59.62 190 GLU A C 1
ATOM 1460 O O . GLU A 1 190 ? -25.533 -7.893 -9.762 1.00 59.62 190 GLU A O 1
ATOM 1465 N N . VAL A 1 191 ? -24.703 -8.591 -11.728 1.00 56.47 191 VAL A N 1
ATOM 1466 C CA . VAL A 1 191 ? -23.713 -7.513 -11.961 1.00 56.47 191 VAL A CA 1
ATOM 1467 C C . VAL A 1 191 ? -24.317 -6.093 -11.950 1.00 56.47 191 VAL A C 1
ATOM 1469 O O . VAL A 1 191 ? -23.579 -5.117 -11.834 1.00 56.47 191 VAL A O 1
ATOM 1472 N N . GLU A 1 192 ? -25.643 -5.955 -12.067 1.00 59.09 192 GLU A N 1
ATOM 1473 C CA . GLU A 1 192 ? -26.347 -4.662 -12.133 1.00 59.09 192 GLU A CA 1
ATOM 1474 C C . GLU A 1 192 ? -26.903 -4.150 -10.788 1.00 59.09 192 GLU A C 1
ATOM 1476 O O . GLU A 1 192 ? -27.479 -3.060 -10.748 1.00 59.09 192 GLU A O 1
ATOM 1481 N N . GLU A 1 193 ? -26.726 -4.862 -9.672 1.00 52.94 193 GLU A N 1
ATOM 1482 C CA . GLU A 1 193 ? -27.225 -4.380 -8.377 1.00 52.94 193 GLU A CA 1
ATOM 1483 C C . GLU A 1 193 ? -26.241 -3.399 -7.709 1.00 52.94 193 GLU A C 1
ATOM 1485 O O . GLU A 1 193 ? -25.163 -3.761 -7.238 1.00 52.94 193 GLU A O 1
ATOM 1490 N N . GLY A 1 194 ? -26.618 -2.115 -7.667 1.00 50.94 194 GLY A N 1
ATOM 1491 C CA . GLY A 1 194 ? -25.932 -1.093 -6.866 1.00 50.94 194 GLY A CA 1
ATOM 1492 C C . GLY A 1 194 ? -26.172 -1.290 -5.357 1.00 50.94 194 GLY A C 1
ATOM 1493 O O . GLY A 1 194 ? -27.235 -1.779 -4.971 1.00 50.94 194 GLY A O 1
ATOM 1494 N N . PRO A 1 195 ? -25.237 -0.898 -4.468 1.00 42.75 195 PRO A N 1
ATOM 1495 C CA . PRO A 1 195 ? -25.326 -1.268 -3.060 1.00 42.75 195 PRO A CA 1
ATOM 1496 C C . PRO A 1 195 ? -26.230 -0.291 -2.296 1.00 42.75 195 PRO A C 1
ATOM 1498 O O . PRO A 1 195 ? -25.807 0.803 -1.923 1.00 42.75 195 PRO A O 1
ATOM 1501 N N . LEU A 1 196 ? -27.485 -0.667 -2.031 1.00 39.22 196 LEU A N 1
ATOM 1502 C CA . LEU A 1 196 ? -28.305 0.044 -1.046 1.00 39.22 196 LEU A CA 1
ATOM 1503 C C . LEU A 1 196 ? -29.224 -0.907 -0.275 1.00 39.22 196 LEU A C 1
ATOM 1505 O O . LEU A 1 196 ? -30.188 -1.444 -0.812 1.00 39.22 196 LEU A O 1
ATOM 1509 N N . ASN A 1 197 ? -28.950 -1.048 1.022 1.00 39.16 197 ASN A N 1
ATOM 1510 C CA . ASN A 1 197 ? -29.790 -1.798 1.950 1.00 39.16 197 ASN A CA 1
ATOM 1511 C C . ASN A 1 197 ? -30.853 -0.881 2.576 1.00 39.16 197 ASN A C 1
ATOM 1513 O O . ASN A 1 197 ? -30.536 0.195 3.088 1.00 39.16 197 ASN A O 1
ATOM 1517 N N . ILE A 1 198 ? -32.115 -1.321 2.568 1.00 31.55 198 ILE A N 1
ATOM 1518 C CA . ILE A 1 198 ? -33.213 -0.673 3.297 1.00 31.55 198 ILE A CA 1
ATOM 1519 C C . ILE A 1 198 ? -33.300 -1.311 4.685 1.00 31.55 198 ILE A C 1
ATOM 1521 O O . ILE A 1 198 ? -33.670 -2.475 4.819 1.00 31.55 198 ILE A O 1
ATOM 1525 N N . ASN A 1 199 ? -32.985 -0.534 5.720 1.00 35.88 199 ASN A N 1
ATOM 1526 C CA . ASN A 1 199 ? -33.091 -0.962 7.112 1.00 35.88 199 ASN A CA 1
ATOM 1527 C C . ASN A 1 199 ? -34.454 -0.533 7.674 1.00 35.88 199 ASN A C 1
ATOM 1529 O O . ASN A 1 199 ? -34.787 0.652 7.642 1.00 35.88 199 ASN A O 1
ATOM 1533 N N . VAL A 1 200 ? -35.235 -1.477 8.197 1.00 26.56 200 VAL A N 1
ATOM 1534 C CA . VAL A 1 200 ? -36.471 -1.194 8.947 1.00 26.56 200 VAL A CA 1
ATOM 1535 C C . VAL A 1 200 ? -36.227 -1.428 10.435 1.00 26.56 200 VAL A C 1
ATOM 1537 O O . VAL A 1 200 ? -35.729 -2.485 10.819 1.00 26.56 200 VAL A O 1
ATOM 1540 N N . THR A 1 201 ? -36.553 -0.420 11.246 1.00 40.12 201 THR A N 1
ATOM 1541 C CA . THR A 1 201 ? -36.560 -0.463 12.720 1.00 40.12 201 THR A CA 1
ATOM 1542 C C . THR A 1 201 ? -37.929 -0.835 13.254 1.00 40.12 201 THR A C 1
ATOM 1544 O O . THR A 1 201 ? -38.906 -0.231 12.752 1.00 40.12 201 THR A O 1
#

Secondary structure (DSSP, 8-state):
----EEEEE-GGGTB-TTS-BSSSEEEEEE-S-TT-TT--EEEEEESB-TTS-BSSEEPTT-TTS--EEEEE----TTSSSPPP-GGGSPPTTB---TT-EEEEEE-----STT---EEEEEEE-S-TTS-BTTBSS--EE----TT-TT-EEEEPP-SEEEETTEEEES------EEEE---PPPPSS-TT---------

pLDDT: mean 86.28, std 12.64, range [26.56, 96.88]